Protein AF-A0A4V4HEA8-F1 (afdb_monomer_lite)

Secondary structure (DSSP, 8-state):
--------------SS--------------TT-TT------TT-HHHHHHHHHHHHHHHHHHHHHHHHHHHHHTTS-S-HHHHHHHHHHHTTSSTTTEEEPPPSS--STTSTT----EEET-SHHHHHHHHHHHHHTTTS--GGG-S-HHHHHHHHHHHHHHHHTTTTSS--------HHHHHHHHHHHHHHHHT--HHHHHHHHHHTT-HHHHHHH-----HHHHHHHHHHHHHH---PPP--TT--------PPP------SSS--PPPP-----S-PPP-PPPHHHHHHHHHHHHHHHHHHHHHHHHHHHHHHHHHHHHHHHHHTSSS--PPP-PPPPPPPPPP----------------------

Foldseek 3Di:
DDDDDDDDDDDDDDPDDDDPDPPPFPFPDDPPDPDDGPGDPPPDPVNVVVVVVVQVLLQVLLVLLLVVLVVVLVPDPLDLVVLLLCLVQCQPFRLLFACAGWDSVCSDPPDPPTDGTDQGLQHPSSLVSLLVSCVVCLVPLLQVVPQPLLSSLSNSLSSNLSSVCSNSSDGDPSDGSDCVVRVVSSVVVSVVSVPDDPVSSCVSCVSSVCNVSNVVSNDVPPVVVVVVVVVVVVVVVPPPPDPDPPDDDDDDDDDDDDDDDPDPPDPPDDDDPDDDPDDDDDDDDDPVRVVVVVVVVVSVVVVVVVVVVVSVVVVVVVVVVVVVVVVVPPPDDDDDDDDDDDDDDDDDDDDDDDDDDDDDDDDDDDDDD

pLDDT: mean 70.42, std 25.12, range [26.5, 98.5]

Structure (mmCIF, N/CA/C/O backbone):
data_AF-A0A4V4HEA8-F1
#
_entry.id   AF-A0A4V4HEA8-F1
#
loop_
_atom_site.group_PDB
_atom_site.id
_atom_site.type_symbol
_atom_site.label_atom_id
_atom_site.label_alt_id
_atom_site.label_comp_id
_atom_site.label_asym_id
_atom_site.label_entity_id
_atom_site.label_seq_id
_atom_site.pdbx_PDB_ins_code
_atom_site.Cartn_x
_atom_site.Cartn_y
_atom_site.Cartn_z
_atom_site.occupancy
_atom_site.B_iso_or_equiv
_atom_site.auth_seq_id
_atom_site.auth_comp_id
_atom_site.auth_asym_id
_atom_site.auth_atom_id
_atom_site.pdbx_PDB_model_num
ATOM 1 N N . MET A 1 1 ? -40.926 4.108 -4.357 1.00 34.69 1 MET A N 1
ATOM 2 C CA . MET A 1 1 ? -40.748 4.913 -3.129 1.00 34.69 1 MET A CA 1
ATOM 3 C C . MET A 1 1 ? -39.406 5.618 -3.244 1.00 34.69 1 MET A C 1
ATOM 5 O O . MET A 1 1 ? -38.388 4.943 -3.214 1.00 34.69 1 MET A O 1
ATOM 9 N N . GLY A 1 2 ? -39.416 6.919 -3.542 1.00 27.73 2 GLY A N 1
ATOM 10 C CA . GLY A 1 2 ? -38.209 7.698 -3.841 1.00 27.73 2 GLY A CA 1
ATOM 11 C C . GLY A 1 2 ? -37.637 8.372 -2.595 1.00 27.73 2 GLY A C 1
ATOM 12 O O . GLY A 1 2 ? -38.391 8.874 -1.764 1.00 27.73 2 GLY A O 1
ATOM 13 N N . ILE A 1 3 ? -36.311 8.377 -2.476 1.00 32.03 3 ILE A N 1
ATOM 14 C CA . ILE A 1 3 ? -35.561 9.125 -1.462 1.00 32.03 3 ILE A CA 1
ATOM 15 C C . ILE A 1 3 ? -35.411 10.559 -1.985 1.00 32.03 3 ILE A C 1
ATOM 17 O O . ILE A 1 3 ? -34.766 10.778 -3.006 1.00 32.03 3 ILE A O 1
ATOM 21 N N . GLY A 1 4 ? -36.043 11.529 -1.323 1.00 26.56 4 GLY A N 1
ATOM 22 C CA . GLY A 1 4 ? -35.913 12.951 -1.647 1.00 26.56 4 GLY A CA 1
ATOM 23 C C . GLY A 1 4 ? -34.867 13.624 -0.760 1.00 26.56 4 GLY A C 1
ATOM 24 O O . GLY A 1 4 ? -34.976 13.582 0.463 1.00 26.56 4 GLY A O 1
ATOM 25 N N . CYS A 1 5 ? -33.869 14.268 -1.364 1.00 27.47 5 CYS A N 1
ATOM 26 C CA . CYS A 1 5 ? -32.969 15.183 -0.665 1.00 27.47 5 CYS A CA 1
ATOM 27 C C . CYS A 1 5 ? -33.654 16.558 -0.606 1.00 27.47 5 CYS A C 1
ATOM 29 O O . CYS A 1 5 ? -33.797 17.206 -1.640 1.00 27.47 5 CYS A O 1
ATOM 31 N N . SER A 1 6 ? -34.112 16.997 0.569 1.00 26.86 6 SER A N 1
ATOM 32 C CA . SER A 1 6 ? -34.655 18.353 0.735 1.00 26.86 6 SER A CA 1
ATOM 33 C C . SER A 1 6 ? -33.532 19.312 1.126 1.00 26.86 6 SER A C 1
ATOM 35 O O . SER A 1 6 ? -32.862 19.112 2.140 1.00 26.86 6 SER A O 1
ATOM 37 N N . VAL A 1 7 ? -33.316 20.342 0.309 1.00 28.95 7 VAL A N 1
ATOM 38 C CA . VAL A 1 7 ? -32.441 21.478 0.617 1.00 28.95 7 VAL A CA 1
ATOM 39 C C . VAL A 1 7 ? -33.337 22.583 1.167 1.00 28.95 7 VAL A C 1
ATOM 41 O O . VAL A 1 7 ? -34.122 23.166 0.423 1.00 28.95 7 VAL A O 1
ATOM 44 N N . HIS A 1 8 ? -33.242 22.864 2.466 1.00 26.58 8 HIS A N 1
ATOM 45 C CA . HIS A 1 8 ? -33.915 24.018 3.055 1.00 26.58 8 HIS A CA 1
ATOM 46 C C . HIS A 1 8 ? -33.029 25.256 2.928 1.00 26.58 8 HIS A C 1
ATOM 48 O O . HIS A 1 8 ? -31.938 25.314 3.493 1.00 26.58 8 HIS A O 1
ATOM 54 N N . TRP A 1 9 ? -33.528 26.253 2.204 1.00 27.72 9 TRP A N 1
ATOM 55 C CA . TRP A 1 9 ? -32.986 27.605 2.199 1.00 27.72 9 TRP A CA 1
ATOM 56 C C . TRP A 1 9 ? -33.659 28.387 3.325 1.00 27.72 9 TRP A C 1
ATOM 58 O O . TRP A 1 9 ? -34.883 28.506 3.342 1.00 27.72 9 TRP A O 1
ATOM 68 N N . ILE A 1 10 ? -32.877 28.897 4.275 1.00 33.09 10 ILE A N 1
ATOM 69 C CA . ILE A 1 10 ? -33.370 29.856 5.267 1.00 33.09 10 ILE A CA 1
ATOM 70 C C . ILE A 1 10 ? -33.047 31.248 4.723 1.00 33.09 10 ILE A C 1
ATOM 72 O O . ILE A 1 10 ? -31.880 31.596 4.556 1.00 33.09 10 ILE A O 1
ATOM 76 N N . TYR A 1 11 ? -34.090 32.010 4.400 1.00 29.81 11 TYR A N 1
ATOM 77 C CA . TYR A 1 11 ? -33.989 33.415 4.018 1.00 29.81 11 TYR A CA 1
ATOM 78 C C . TYR A 1 11 ? -34.173 34.279 5.266 1.00 29.81 11 TYR A C 1
ATOM 80 O O . TYR A 1 11 ? -35.281 34.375 5.787 1.00 29.81 11 TYR A O 1
ATOM 88 N N . GLU A 1 12 ? -33.111 34.940 5.717 1.00 34.69 12 GLU A N 1
ATOM 89 C CA . GLU A 1 12 ? -33.230 36.071 6.639 1.00 34.69 12 GLU A CA 1
ATOM 90 C C . GLU A 1 12 ? -33.117 37.367 5.830 1.00 34.69 12 GLU A C 1
ATOM 92 O O . GLU A 1 12 ? -32.067 37.704 5.284 1.00 34.69 12 GLU A O 1
ATOM 97 N N . GLY A 1 13 ? -34.245 38.061 5.675 1.00 31.52 13 GLY A N 1
ATOM 98 C CA . GLY A 1 13 ? -34.326 39.329 4.957 1.00 31.52 13 GLY A CA 1
ATOM 99 C C . GLY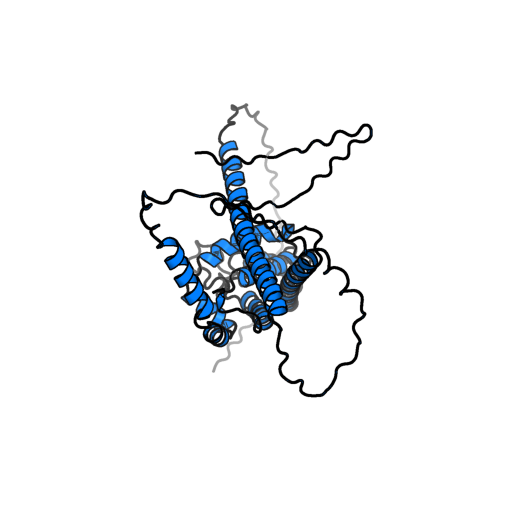 A 1 13 ? -33.897 40.494 5.844 1.00 31.52 13 GLY A C 1
ATOM 100 O O . GLY A 1 13 ? -34.672 40.945 6.682 1.00 31.52 13 GLY A O 1
ATOM 101 N N . GLY A 1 14 ? -32.684 41.003 5.626 1.00 40.44 14 GLY A N 1
ATOM 102 C CA . GLY A 1 14 ? -32.203 42.279 6.159 1.00 40.44 14 GLY A CA 1
ATOM 103 C C . GLY A 1 14 ? -31.917 43.278 5.026 1.00 40.44 14 GLY A C 1
ATOM 104 O O . GLY A 1 14 ? -31.349 42.887 4.002 1.00 40.44 14 GLY A O 1
ATOM 105 N N . PRO A 1 15 ? -32.290 44.565 5.160 1.00 42.09 15 PRO A N 1
ATOM 106 C CA . PRO A 1 15 ? -32.098 45.566 4.121 1.00 42.09 15 PRO A CA 1
ATOM 107 C C . PRO A 1 15 ? -30.673 46.114 4.205 1.00 42.09 15 PRO A C 1
ATOM 109 O O . PRO A 1 15 ? -30.455 47.148 4.822 1.00 42.09 15 PRO A O 1
ATOM 112 N N . THR A 1 16 ? -29.703 45.383 3.652 1.00 43.03 16 THR A N 1
ATOM 113 C CA . THR A 1 16 ? -28.427 45.850 3.056 1.00 43.03 16 THR A CA 1
ATOM 114 C C . THR A 1 16 ? -27.387 44.726 3.124 1.00 43.03 16 THR A C 1
ATOM 116 O O . THR A 1 16 ? -26.854 44.409 4.179 1.00 43.03 16 THR A O 1
ATOM 119 N N . GLY A 1 17 ? -27.070 44.137 1.967 1.00 34.00 17 GLY A N 1
ATOM 120 C CA . GLY A 1 17 ? -25.922 43.241 1.796 1.00 34.00 17 GLY A CA 1
ATOM 121 C C . GLY A 1 17 ? -26.288 41.767 1.635 1.00 34.00 17 GLY A C 1
ATOM 122 O O . GLY A 1 17 ? -26.558 41.059 2.598 1.00 34.00 17 GLY A O 1
ATOM 123 N N . PHE A 1 18 ? -26.223 41.281 0.394 1.00 31.78 18 PHE A N 1
ATOM 124 C CA . PHE A 1 18 ? -26.238 39.852 0.095 1.00 31.78 18 PHE A CA 1
ATOM 125 C C . PHE A 1 18 ? -24.893 39.235 0.499 1.00 31.78 18 PHE A C 1
ATOM 127 O O . PHE A 1 18 ? -23.877 39.479 -0.149 1.00 31.78 18 PHE A O 1
ATOM 134 N N . SER A 1 19 ? -24.891 38.404 1.539 1.00 28.05 19 SER A N 1
ATOM 135 C CA . SER A 1 19 ? -23.805 37.463 1.821 1.00 28.05 19 SER A CA 1
ATOM 136 C C . SER A 1 19 ? -24.381 36.050 1.843 1.00 28.05 19 SER A C 1
ATOM 138 O O . SER A 1 19 ? -25.025 35.637 2.804 1.00 28.05 19 SER A O 1
ATOM 140 N N . CYS A 1 20 ? -24.182 35.300 0.755 1.00 26.50 20 CYS A N 1
ATOM 141 C CA . CYS A 1 20 ? -24.455 33.865 0.729 1.00 26.50 20 CYS A CA 1
ATOM 142 C C . CYS A 1 20 ? -23.338 33.140 1.482 1.00 26.50 20 CYS A C 1
ATOM 144 O O . CYS A 1 20 ? -22.314 32.785 0.899 1.00 26.50 20 CYS A O 1
ATOM 146 N N . THR A 1 21 ? -23.531 32.902 2.777 1.00 30.69 21 THR A N 1
ATOM 147 C CA . THR A 1 21 ? -22.664 31.984 3.520 1.00 30.69 21 THR A CA 1
ATOM 148 C C . THR A 1 21 ? -23.266 30.587 3.429 1.00 30.69 21 THR A C 1
ATOM 150 O O . THR A 1 21 ? -24.262 30.282 4.080 1.00 30.69 21 THR A O 1
ATOM 153 N N . ALA A 1 22 ? -22.679 29.727 2.596 1.00 28.78 22 ALA A N 1
ATOM 154 C CA . ALA A 1 22 ? -23.016 28.311 2.577 1.00 28.78 22 ALA A CA 1
ATOM 155 C C . ALA A 1 22 ? -22.546 27.663 3.892 1.00 28.78 22 ALA A C 1
ATOM 157 O O . ALA A 1 22 ? -21.380 27.295 4.041 1.00 28.78 22 ALA A O 1
ATOM 158 N N . CYS A 1 23 ? -23.449 27.516 4.860 1.00 30.56 23 CYS A N 1
ATOM 159 C CA . CYS A 1 23 ? -23.215 26.667 6.022 1.00 30.56 23 CYS A CA 1
ATOM 160 C C . CYS A 1 23 ? -23.239 25.200 5.572 1.00 30.56 23 CYS A C 1
ATOM 162 O O . CYS A 1 23 ? -24.297 24.583 5.469 1.00 30.56 23 CYS A O 1
ATOM 164 N N . PHE A 1 24 ? -22.064 24.619 5.317 1.00 33.38 24 PHE A N 1
ATOM 165 C CA . PHE A 1 24 ? -21.905 23.170 5.165 1.00 33.38 24 PHE A CA 1
ATOM 166 C C . PHE A 1 24 ? -22.069 22.481 6.531 1.00 33.38 24 PHE A C 1
ATOM 168 O O . PHE A 1 24 ? -21.104 22.051 7.163 1.00 33.38 24 PHE A O 1
ATOM 175 N N . GLY A 1 25 ? -23.310 22.392 7.006 1.00 35.59 25 GLY A N 1
ATOM 176 C CA . GLY A 1 25 ? -23.692 21.490 8.085 1.00 35.59 25 GLY A CA 1
ATOM 177 C C . GLY A 1 25 ? -23.868 20.082 7.524 1.00 35.59 25 GLY A C 1
ATOM 178 O O . GLY A 1 25 ? -24.787 19.830 6.750 1.00 35.59 25 GLY A O 1
ATOM 179 N N . CYS A 1 26 ? -22.993 19.149 7.898 1.00 32.91 26 CYS A N 1
ATOM 180 C CA . CYS A 1 26 ? -23.160 17.735 7.563 1.00 32.91 26 CYS A CA 1
ATOM 181 C C . CYS A 1 26 ? -24.273 17.145 8.451 1.00 32.91 26 CYS A C 1
ATOM 183 O O . CYS A 1 26 ? -24.009 16.643 9.541 1.00 32.91 26 CYS A O 1
ATOM 185 N N . CYS A 1 27 ? -25.532 17.251 8.018 1.00 35.25 27 CYS A N 1
ATOM 186 C CA . CYS A 1 27 ? -26.656 16.588 8.678 1.00 35.25 27 CYS A CA 1
ATOM 187 C C . CYS A 1 27 ? -26.739 15.135 8.199 1.00 35.25 27 CYS A C 1
ATOM 189 O O . CYS A 1 27 ? -27.259 14.855 7.124 1.00 35.25 27 CYS A O 1
ATOM 191 N N . LEU A 1 28 ? -26.226 14.199 8.998 1.00 38.75 28 LEU A N 1
ATOM 192 C CA . LEU A 1 28 ? -26.481 12.771 8.802 1.00 38.75 28 LEU A CA 1
ATOM 193 C C . LEU A 1 28 ? -27.807 12.423 9.488 1.00 38.75 28 LEU A C 1
ATOM 195 O O . LEU A 1 28 ? -27.831 12.119 10.682 1.00 38.75 28 LEU A O 1
ATOM 199 N N . SER A 1 29 ? -28.918 12.497 8.753 1.00 34.66 29 SER A N 1
ATOM 200 C CA . SER A 1 29 ? -30.203 11.977 9.224 1.00 34.66 29 SER A CA 1
ATOM 201 C C . SER A 1 29 ? -30.217 10.450 9.091 1.00 34.66 29 SER A C 1
ATOM 203 O O . SER A 1 29 ? -29.996 9.887 8.022 1.00 34.66 29 SER A O 1
ATOM 205 N N . TRP A 1 30 ? -30.435 9.757 10.207 1.00 35.03 30 TRP A N 1
ATOM 206 C CA . TRP A 1 30 ? -30.604 8.304 10.228 1.00 35.03 30 TRP A CA 1
ATOM 207 C C . TRP A 1 30 ? -32.077 7.954 9.982 1.00 35.03 30 TRP A C 1
ATOM 209 O O . TRP A 1 30 ? -32.931 8.497 10.682 1.00 35.03 30 TRP A O 1
ATOM 219 N N . PRO A 1 31 ? -32.407 7.018 9.074 1.00 41.97 31 PRO A N 1
ATOM 220 C CA . PRO A 1 31 ? -33.799 6.730 8.735 1.00 41.97 31 PRO A CA 1
ATOM 221 C C . PRO A 1 31 ? -34.596 5.927 9.782 1.00 41.97 31 PRO A C 1
ATOM 223 O O . PRO A 1 31 ? -35.701 5.517 9.463 1.00 41.97 31 PRO A O 1
ATOM 226 N N . TYR A 1 32 ? -34.114 5.689 11.014 1.00 44.66 32 TYR A N 1
ATOM 227 C CA . TYR A 1 32 ? -34.888 4.874 11.975 1.00 44.66 32 TYR A CA 1
ATOM 228 C C . TYR A 1 32 ? -34.740 5.199 13.473 1.00 44.66 32 TYR A C 1
ATOM 230 O O . TYR A 1 32 ? -35.149 4.403 14.314 1.00 44.66 32 TYR A O 1
ATOM 238 N N . VAL A 1 33 ? -34.195 6.363 13.844 1.00 43.50 33 VAL A N 1
ATOM 239 C CA . VAL A 1 33 ? -34.233 6.822 15.246 1.00 43.50 33 VAL A CA 1
ATOM 240 C C . VAL A 1 33 ? -34.639 8.289 15.277 1.00 43.50 33 VAL A C 1
ATOM 242 O O . VAL A 1 33 ? -33.812 9.187 15.125 1.00 43.50 33 VAL A O 1
ATOM 245 N N . SER A 1 34 ? -35.934 8.529 15.447 1.00 45.78 34 SER A N 1
ATOM 246 C CA . SER A 1 34 ? -36.496 9.854 15.688 1.00 45.78 34 SER A CA 1
ATOM 247 C C . SER A 1 34 ? -35.893 10.424 16.979 1.00 45.78 34 SER A C 1
ATOM 249 O O . SER A 1 34 ? -36.176 9.908 18.056 1.00 45.78 34 SER A O 1
ATOM 251 N N . GLY A 1 35 ? -35.058 11.469 16.894 1.00 48.53 35 GLY A N 1
ATOM 252 C CA . GLY A 1 35 ? -34.857 12.370 18.040 1.00 48.53 35 GLY A CA 1
ATOM 253 C C . GLY A 1 35 ? -33.459 12.919 18.325 1.00 48.53 35 GLY A C 1
ATOM 254 O O . GLY A 1 35 ? -33.370 13.900 19.057 1.00 48.53 35 GLY A O 1
ATOM 255 N N . HIS A 1 36 ? -32.369 12.381 17.767 1.00 46.34 36 HIS A N 1
ATOM 256 C CA . HIS A 1 36 ? -31.025 12.892 18.089 1.00 46.34 36 HIS A CA 1
ATOM 257 C C . HIS A 1 36 ? -30.153 13.104 16.848 1.00 46.34 36 HIS A C 1
ATOM 259 O O . HIS A 1 36 ? -29.392 12.228 16.438 1.00 46.34 36 HIS A O 1
ATOM 265 N N . THR A 1 37 ? -30.227 14.307 16.277 1.00 56.88 37 THR A N 1
ATOM 266 C CA . THR A 1 37 ? -29.228 14.799 15.322 1.00 56.88 37 THR A CA 1
ATOM 267 C C . THR A 1 37 ? -28.032 15.310 16.113 1.00 56.88 37 THR A C 1
ATOM 269 O O . THR A 1 37 ? -28.116 16.331 16.793 1.00 56.88 37 THR A O 1
ATOM 272 N N . LEU A 1 38 ? -26.909 14.595 16.055 1.00 59.56 38 LEU A N 1
ATOM 273 C CA . LEU A 1 38 ? -25.674 15.052 16.682 1.00 59.56 38 LEU A CA 1
ATOM 274 C C . LEU A 1 38 ? -25.009 16.061 15.738 1.00 59.56 38 LEU A C 1
ATOM 276 O O . LEU A 1 38 ? -24.302 15.686 14.804 1.00 59.56 38 LEU A O 1
ATOM 280 N N . VAL A 1 39 ? -25.291 17.346 15.952 1.00 72.81 39 VAL A N 1
ATOM 281 C CA . VAL A 1 39 ? -24.650 18.441 15.217 1.00 72.81 39 VAL A CA 1
ATOM 282 C C . VAL A 1 39 ? -23.264 18.650 15.820 1.00 72.81 39 VAL A C 1
ATOM 284 O O . VAL A 1 39 ? -23.119 19.222 16.896 1.00 72.81 39 VAL A O 1
ATOM 287 N N . VAL A 1 40 ? -22.231 18.134 15.153 1.00 72.19 40 VAL A N 1
ATOM 288 C CA . VAL A 1 40 ? -20.844 18.462 15.501 1.00 72.19 40 VAL A CA 1
ATOM 289 C C . VAL A 1 40 ? -20.465 19.721 14.740 1.00 72.19 40 VAL A C 1
ATOM 291 O O . VAL A 1 40 ? -20.398 19.707 13.511 1.00 72.19 40 VAL A O 1
ATOM 294 N N . GLU A 1 41 ? -20.189 20.804 15.458 1.00 83.12 41 GLU A N 1
ATOM 295 C CA . GLU A 1 41 ? -19.650 22.012 14.843 1.00 83.12 41 GLU A CA 1
ATOM 296 C C . GLU A 1 41 ? -18.305 21.708 14.172 1.00 83.12 41 GLU A C 1
ATOM 298 O O . GLU A 1 41 ? -17.366 21.211 14.804 1.00 83.12 41 GLU A O 1
ATOM 303 N N . SER A 1 42 ? -18.188 22.053 12.889 1.00 77.88 42 SER A N 1
ATOM 304 C CA . SER A 1 42 ? -16.967 21.870 12.090 1.00 77.88 42 SER A CA 1
ATOM 305 C C . SER A 1 42 ? -15.748 22.585 12.689 1.00 77.88 42 SER A C 1
ATOM 307 O O . SER A 1 42 ? -14.607 22.174 12.478 1.00 77.88 42 SER A O 1
ATOM 309 N N . ASN A 1 43 ? -15.987 23.625 13.493 1.00 87.06 43 ASN A N 1
ATOM 310 C CA . ASN A 1 43 ? -14.959 24.399 14.176 1.00 87.06 43 ASN A CA 1
ATOM 311 C C . ASN A 1 43 ? -14.579 23.892 15.572 1.00 87.06 43 ASN A C 1
ATOM 313 O O . ASN A 1 43 ? -13.661 24.465 16.169 1.00 87.06 43 ASN A O 1
ATOM 317 N N . SER A 1 44 ? -15.203 22.815 16.060 1.00 89.25 44 SER A N 1
ATOM 318 C CA . SER A 1 44 ? -14.909 22.251 17.377 1.00 89.25 44 SER A CA 1
ATOM 319 C C . SER A 1 44 ? -13.416 21.903 17.522 1.00 89.25 44 SER A C 1
ATOM 321 O O . SER A 1 44 ? -12.847 21.225 16.654 1.00 89.25 44 SER A O 1
ATOM 323 N N . PRO A 1 45 ? -12.756 22.297 18.631 1.00 83.75 45 PRO A N 1
ATOM 324 C CA . PRO A 1 45 ? -11.345 21.983 18.867 1.00 83.75 45 PRO A CA 1
ATOM 325 C C . PRO A 1 45 ? -11.089 20.469 18.922 1.00 83.75 45 PRO A C 1
ATOM 327 O O . PRO A 1 45 ? -10.021 20.003 18.522 1.00 83.75 45 PRO A O 1
ATOM 330 N N . ILE A 1 46 ? -12.084 19.685 19.353 1.00 82.88 46 ILE A N 1
ATOM 331 C CA . ILE A 1 46 ? -12.010 18.220 19.396 1.00 82.88 46 ILE A CA 1
ATOM 332 C C . ILE A 1 46 ? -11.937 17.651 17.976 1.00 82.88 46 ILE A C 1
ATOM 334 O O . ILE A 1 46 ? -11.082 16.806 17.699 1.00 82.88 46 ILE A O 1
ATOM 338 N N . LEU A 1 47 ? -12.787 18.139 17.066 1.00 81.56 47 LEU A N 1
ATOM 339 C CA . LEU A 1 47 ? -12.808 17.686 15.676 1.00 81.56 47 LEU A CA 1
ATOM 340 C C . LEU A 1 47 ? -11.514 18.070 14.951 1.00 81.56 47 LEU A C 1
ATOM 342 O O . LEU A 1 47 ? -10.913 17.222 14.294 1.00 81.56 47 LEU A O 1
ATOM 346 N N . LYS A 1 48 ? -11.028 19.304 15.140 1.00 81.81 48 LYS A N 1
ATOM 347 C CA . LYS A 1 48 ? -9.741 19.764 14.585 1.00 81.81 48 LYS A CA 1
ATOM 348 C C . LYS A 1 48 ? -8.573 18.898 15.060 1.00 81.81 48 LYS A C 1
ATOM 350 O O . LYS A 1 48 ? -7.753 18.472 14.247 1.00 81.81 48 LYS A O 1
ATOM 355 N N . LYS A 1 49 ? -8.523 18.568 16.355 1.00 82.56 49 LYS A N 1
ATOM 356 C CA . LYS A 1 49 ? -7.489 17.689 16.928 1.00 82.56 49 LYS A CA 1
ATOM 357 C C . LYS A 1 49 ? -7.583 16.257 16.395 1.00 82.56 49 LYS A C 1
ATOM 359 O O . LYS A 1 49 ? -6.555 15.647 16.105 1.00 82.56 49 LYS A O 1
ATOM 364 N N . ALA A 1 50 ? -8.791 15.714 16.247 1.00 80.25 50 ALA A N 1
ATOM 365 C CA . ALA A 1 50 ? -8.999 14.389 15.664 1.00 80.25 50 ALA A CA 1
ATOM 366 C C . ALA A 1 50 ? -8.589 14.348 14.184 1.00 80.25 50 ALA A C 1
ATOM 368 O O . ALA A 1 50 ? -7.879 13.431 13.771 1.00 80.25 50 ALA A O 1
ATOM 369 N N . TRP A 1 51 ? -8.973 15.364 13.409 1.00 79.50 51 TRP A N 1
ATOM 370 C CA . TRP A 1 51 ? -8.587 15.507 12.007 1.00 79.50 51 TRP A CA 1
ATOM 371 C C . TRP A 1 51 ? -7.071 15.627 11.847 1.00 79.50 51 TRP A C 1
ATOM 373 O O . TRP A 1 51 ? -6.483 14.901 11.053 1.00 79.50 51 TRP A O 1
ATOM 383 N N . SER A 1 52 ? -6.424 16.465 12.661 1.00 81.25 52 SER A N 1
ATOM 384 C CA . SER A 1 52 ? -4.965 16.608 12.682 1.00 81.25 52 SER A CA 1
ATOM 385 C C . SER A 1 52 ? -4.263 15.270 12.934 1.00 81.25 52 SER A C 1
ATOM 387 O O . SER A 1 52 ? -3.374 14.912 12.168 1.00 81.25 52 SER A O 1
ATOM 389 N N . ARG A 1 53 ? -4.723 14.474 13.910 1.00 82.75 53 ARG A N 1
ATOM 390 C CA . ARG A 1 53 ? -4.172 13.131 14.179 1.00 82.75 53 ARG A CA 1
ATOM 391 C C . ARG A 1 53 ? -4.375 12.152 13.021 1.00 82.75 53 ARG A C 1
ATOM 393 O O . ARG A 1 53 ? -3.500 11.336 12.745 1.00 82.75 53 ARG A O 1
ATOM 400 N N . LEU A 1 54 ? -5.530 12.198 12.354 1.00 79.94 54 LEU A N 1
ATOM 401 C CA . LEU A 1 54 ? -5.791 11.358 11.180 1.00 79.94 54 LEU A CA 1
ATOM 402 C C . LEU A 1 54 ? -4.865 11.729 10.019 1.00 79.94 54 LEU A C 1
ATOM 404 O O . LEU A 1 54 ? -4.300 10.841 9.377 1.00 79.94 54 LEU A O 1
ATOM 408 N N . THR A 1 55 ? -4.687 13.025 9.772 1.00 83.69 55 THR A N 1
ATOM 409 C CA . THR A 1 55 ? -3.774 13.533 8.745 1.00 83.69 55 THR A CA 1
ATOM 410 C C . THR A 1 55 ? -2.326 13.188 9.077 1.00 83.69 55 THR A C 1
ATOM 412 O O . THR A 1 55 ? -1.629 12.681 8.210 1.00 83.69 55 THR A O 1
ATOM 415 N N . GLU A 1 56 ? -1.900 13.336 10.333 1.00 86.94 56 GLU A N 1
ATOM 416 C CA . GLU A 1 56 ? -0.560 12.956 10.803 1.00 86.94 56 GLU A CA 1
ATOM 417 C C . GLU A 1 56 ? -0.241 11.490 10.476 1.00 86.94 56 GLU A C 1
ATOM 419 O O . GLU A 1 56 ? 0.814 11.185 9.923 1.00 86.94 56 GLU A O 1
ATOM 424 N N . LYS A 1 57 ? -1.179 10.571 10.740 1.00 87.94 57 LYS A N 1
ATOM 425 C CA . LYS A 1 57 ? -0.987 9.148 10.425 1.00 87.94 57 LYS A CA 1
ATOM 426 C C . LYS A 1 57 ? -0.938 8.871 8.927 1.00 87.94 57 LYS A C 1
ATOM 428 O O . LYS A 1 57 ? -0.146 8.035 8.505 1.00 87.94 57 LYS A O 1
ATOM 433 N N . ARG A 1 58 ? -1.744 9.564 8.119 1.00 88.50 58 ARG A N 1
ATOM 434 C CA . ARG A 1 58 ? -1.676 9.451 6.652 1.00 88.50 58 ARG A CA 1
ATOM 435 C C . ARG A 1 58 ? -0.337 9.954 6.119 1.00 88.50 58 ARG A C 1
ATOM 437 O O . ARG A 1 58 ? 0.285 9.256 5.323 1.00 88.50 58 ARG A O 1
ATOM 444 N N . SER A 1 59 ? 0.124 11.107 6.600 1.00 91.75 59 SER A N 1
ATOM 445 C CA . SER A 1 59 ? 1.428 11.668 6.241 1.00 91.75 59 SER A CA 1
ATOM 446 C C . SER A 1 59 ? 2.566 10.728 6.627 1.00 91.75 59 SER A C 1
ATOM 448 O O . SER A 1 59 ? 3.433 10.475 5.800 1.00 91.75 59 SER A O 1
ATOM 450 N N . TYR A 1 60 ? 2.508 10.125 7.818 1.00 94.69 60 TYR A N 1
ATOM 451 C CA . TYR A 1 60 ? 3.482 9.123 8.254 1.00 94.69 60 TYR A CA 1
ATOM 452 C C . TYR A 1 60 ? 3.558 7.916 7.304 1.00 94.69 60 TYR A C 1
ATOM 454 O O . TYR A 1 60 ? 4.651 7.493 6.937 1.00 94.69 60 TYR A O 1
ATOM 462 N N . VAL A 1 61 ? 2.415 7.373 6.864 1.00 95.75 61 VAL A N 1
ATOM 463 C CA . VAL A 1 61 ? 2.389 6.259 5.894 1.00 95.75 61 VAL A CA 1
ATOM 464 C C . VAL A 1 61 ? 2.982 6.684 4.548 1.00 95.75 61 VAL A C 1
ATOM 466 O O . VAL A 1 61 ? 3.776 5.942 3.964 1.00 95.75 61 VAL A O 1
ATOM 469 N N . GLY A 1 62 ? 2.622 7.876 4.064 1.00 95.12 62 GLY A N 1
ATOM 470 C CA . GLY A 1 62 ? 3.156 8.425 2.818 1.00 95.12 62 GLY A CA 1
ATOM 471 C C . GLY A 1 62 ? 4.674 8.611 2.867 1.00 95.12 62 GLY A C 1
ATOM 472 O O . GLY A 1 62 ? 5.376 8.164 1.967 1.00 95.12 62 GLY A O 1
ATOM 473 N N . GLU A 1 63 ? 5.196 9.199 3.943 1.00 96.75 63 GLU A N 1
ATOM 474 C CA . GLU A 1 63 ? 6.636 9.389 4.144 1.00 96.75 63 GLU A CA 1
ATOM 475 C C . GLU A 1 63 ? 7.380 8.051 4.230 1.00 96.75 63 GLU A C 1
ATOM 477 O O . GLU A 1 63 ? 8.405 7.861 3.571 1.00 96.75 63 GLU A O 1
ATOM 482 N N . LEU A 1 64 ? 6.846 7.100 5.002 1.00 97.88 64 LEU A N 1
ATOM 483 C CA . LEU A 1 64 ? 7.436 5.777 5.177 1.00 97.88 64 LEU A CA 1
ATOM 484 C C . LEU A 1 64 ? 7.558 5.029 3.844 1.00 97.88 64 LEU A C 1
ATOM 486 O O . LEU A 1 64 ? 8.632 4.534 3.509 1.00 97.88 64 LEU A O 1
ATOM 490 N N . THR A 1 65 ? 6.473 4.961 3.074 1.00 98.00 65 THR A N 1
ATOM 491 C CA . THR A 1 65 ? 6.451 4.259 1.780 1.00 98.00 65 THR A CA 1
ATOM 492 C C . THR A 1 65 ? 7.340 4.940 0.740 1.00 98.00 65 THR A C 1
ATOM 494 O O . THR A 1 65 ? 8.083 4.261 0.031 1.00 98.00 65 THR A O 1
ATOM 497 N N . LEU A 1 66 ? 7.366 6.276 0.713 1.00 97.62 66 LEU A N 1
ATOM 498 C CA . LEU A 1 66 ? 8.273 7.043 -0.142 1.00 97.62 66 LEU A CA 1
ATOM 499 C C . LEU A 1 66 ? 9.745 6.787 0.210 1.00 97.62 66 LEU A C 1
ATOM 501 O O . LEU A 1 66 ? 10.580 6.642 -0.682 1.00 97.62 66 LEU A O 1
ATOM 505 N N . LYS A 1 67 ? 10.071 6.701 1.506 1.00 98.19 67 LYS A N 1
ATOM 506 C CA . LYS A 1 67 ? 11.420 6.374 1.982 1.00 98.19 67 LYS A CA 1
ATOM 507 C C . LYS A 1 67 ? 11.855 4.977 1.536 1.00 98.19 67 LYS A C 1
ATOM 509 O O . LYS A 1 67 ? 12.993 4.827 1.094 1.00 98.19 67 LYS A O 1
ATOM 514 N N . LEU A 1 68 ? 10.967 3.983 1.616 1.00 98.38 68 LEU A N 1
ATOM 515 C CA . LEU A 1 68 ? 11.245 2.623 1.139 1.00 98.38 68 LEU A CA 1
ATOM 516 C C . LEU A 1 68 ? 11.491 2.591 -0.372 1.00 98.38 68 LEU A C 1
ATOM 518 O O . LEU A 1 68 ? 12.482 2.012 -0.813 1.00 98.38 68 LEU A O 1
ATOM 522 N N . ALA A 1 69 ? 10.645 3.267 -1.156 1.00 98.25 69 ALA A N 1
ATOM 523 C CA . ALA A 1 69 ? 10.828 3.366 -2.602 1.00 98.25 69 ALA A CA 1
ATOM 524 C C . ALA A 1 69 ? 12.177 4.020 -2.950 1.00 98.25 69 ALA A C 1
ATOM 526 O O . ALA A 1 69 ? 12.973 3.430 -3.677 1.00 98.25 69 ALA A O 1
ATOM 527 N N . LYS A 1 70 ? 12.498 5.179 -2.356 1.00 98.19 70 LYS A N 1
ATOM 528 C CA . LYS A 1 70 ? 13.793 5.858 -2.558 1.00 98.19 70 LYS A CA 1
ATOM 529 C C . LYS A 1 70 ? 14.984 4.961 -2.221 1.00 98.19 70 LYS A C 1
ATOM 531 O O . LYS A 1 70 ? 15.948 4.913 -2.977 1.00 98.19 70 LYS A O 1
ATOM 536 N N . ALA A 1 71 ? 14.919 4.241 -1.101 1.00 98.38 71 ALA A N 1
ATOM 537 C CA . ALA A 1 71 ? 15.986 3.334 -0.685 1.00 98.38 71 ALA A CA 1
ATOM 538 C C . ALA A 1 71 ? 16.169 2.148 -1.646 1.00 98.38 71 ALA A C 1
ATOM 540 O O . ALA A 1 71 ? 17.282 1.641 -1.780 1.00 98.38 71 ALA A O 1
ATOM 541 N N . HIS A 1 72 ? 15.098 1.702 -2.307 1.00 98.12 72 HIS A N 1
ATOM 542 C CA . HIS A 1 72 ? 15.163 0.679 -3.348 1.00 98.12 72 HIS A CA 1
ATOM 543 C C . HIS A 1 72 ? 15.778 1.216 -4.639 1.00 98.12 72 HIS A C 1
ATOM 545 O O . HIS A 1 72 ? 16.758 0.651 -5.119 1.00 98.12 72 HIS A O 1
ATOM 551 N N . PHE A 1 73 ? 15.272 2.336 -5.160 1.00 98.00 73 PHE A N 1
ATOM 552 C CA . PHE A 1 73 ? 15.788 2.927 -6.399 1.00 98.00 73 PHE A CA 1
ATOM 553 C C . PHE A 1 73 ? 17.240 3.402 -6.273 1.00 98.00 73 PHE A C 1
ATOM 555 O O . PHE A 1 73 ? 17.987 3.296 -7.237 1.00 98.00 73 PHE A O 1
ATOM 562 N N . ALA A 1 74 ? 17.688 3.803 -5.079 1.00 98.06 74 ALA A N 1
ATOM 563 C CA . ALA A 1 74 ? 19.092 4.132 -4.820 1.00 98.06 74 ALA A CA 1
ATOM 564 C C . ALA A 1 74 ? 20.065 2.943 -4.982 1.00 98.06 74 ALA A C 1
ATOM 566 O O . ALA A 1 74 ? 21.271 3.158 -5.073 1.00 98.06 74 ALA A O 1
ATOM 567 N N . LYS A 1 75 ? 19.569 1.697 -4.979 1.00 98.12 75 LYS A N 1
ATOM 568 C CA . LYS A 1 75 ? 20.378 0.482 -5.194 1.00 98.12 75 LYS A CA 1
ATOM 569 C C . LYS A 1 75 ? 20.393 0.026 -6.653 1.00 98.12 75 LYS A C 1
ATOM 571 O O . LYS A 1 75 ? 21.184 -0.847 -6.999 1.00 98.12 75 LYS A O 1
ATOM 576 N N . LEU A 1 76 ? 19.488 0.549 -7.477 1.00 97.12 76 LEU A N 1
ATOM 577 C CA . LEU A 1 76 ? 19.414 0.227 -8.897 1.00 97.12 76 LEU A CA 1
ATOM 578 C C . LEU A 1 76 ? 20.433 1.066 -9.684 1.00 97.12 76 LEU A C 1
ATOM 580 O O . LEU A 1 76 ? 20.910 2.084 -9.180 1.00 97.12 76 LEU A O 1
ATOM 584 N N . PRO A 1 77 ? 20.781 0.663 -10.919 1.00 97.44 77 PRO A N 1
ATOM 585 C CA . PRO A 1 77 ? 21.563 1.509 -11.811 1.00 97.44 77 PRO A CA 1
ATOM 586 C C . PRO A 1 77 ? 20.900 2.882 -11.982 1.00 97.44 77 PRO A C 1
ATOM 588 O O . PRO A 1 77 ? 19.695 2.955 -12.215 1.00 97.44 77 PRO A O 1
ATOM 591 N N . SER A 1 78 ? 21.687 3.959 -11.919 1.00 97.00 78 SER A N 1
ATOM 592 C CA . SER A 1 78 ? 21.211 5.349 -12.052 1.00 97.00 78 SER A CA 1
ATOM 593 C C . SER A 1 78 ? 20.767 5.739 -13.471 1.00 97.00 78 SER A C 1
ATOM 595 O O . SER A 1 78 ? 20.692 6.926 -13.776 1.00 97.00 78 SER A O 1
ATOM 597 N N . ASP A 1 79 ? 20.523 4.766 -14.349 1.00 98.25 79 ASP A N 1
ATOM 598 C CA . ASP A 1 79 ? 20.038 4.992 -15.707 1.00 98.25 79 ASP A CA 1
ATOM 599 C C . ASP A 1 79 ? 18.525 5.299 -15.679 1.00 98.25 79 ASP A C 1
ATOM 601 O O . ASP A 1 79 ? 17.737 4.422 -15.295 1.00 98.25 79 ASP A O 1
ATOM 605 N N . PRO A 1 80 ? 18.090 6.511 -16.083 1.00 98.12 80 PRO A N 1
ATOM 606 C CA . PRO A 1 80 ? 16.677 6.881 -16.075 1.00 98.12 80 PRO A CA 1
ATOM 607 C C . PRO A 1 80 ? 15.809 5.946 -16.922 1.00 98.12 80 PRO A C 1
ATOM 609 O O . PRO A 1 80 ? 14.694 5.612 -16.519 1.00 98.12 80 PRO A O 1
ATOM 612 N N . GLU A 1 81 ? 16.317 5.467 -18.061 1.00 98.19 81 GLU A N 1
ATOM 613 C CA . GLU A 1 81 ? 15.553 4.592 -18.956 1.00 98.19 81 GLU A CA 1
ATOM 614 C C . GLU A 1 81 ? 15.329 3.210 -18.324 1.00 98.19 81 GLU A C 1
ATOM 616 O O . GLU A 1 81 ? 14.255 2.608 -18.442 1.00 98.19 81 GLU A O 1
ATOM 621 N N . TYR A 1 82 ? 16.335 2.690 -17.616 1.00 97.69 82 TYR A N 1
ATOM 622 C CA . TYR A 1 82 ? 16.198 1.467 -16.833 1.00 97.69 82 TYR A CA 1
ATOM 623 C C . TYR A 1 82 ? 15.157 1.618 -15.717 1.00 97.69 82 TYR A C 1
ATOM 625 O O . TYR A 1 82 ? 14.309 0.734 -15.557 1.00 97.69 82 TYR A O 1
ATOM 633 N N . ILE A 1 83 ? 15.206 2.723 -14.964 1.00 98.12 83 ILE A N 1
ATOM 634 C CA . ILE A 1 83 ? 14.282 2.999 -13.854 1.00 98.12 83 ILE A CA 1
ATOM 635 C C . ILE A 1 83 ? 12.845 3.120 -14.367 1.00 98.12 83 ILE A C 1
ATOM 637 O O . ILE A 1 83 ? 11.955 2.468 -13.823 1.00 98.12 83 ILE A O 1
ATOM 641 N N . GLN A 1 84 ? 12.619 3.874 -15.444 1.00 97.94 84 GLN A N 1
ATOM 642 C CA . GLN A 1 84 ? 11.300 4.018 -16.060 1.00 97.94 84 GLN A CA 1
ATOM 643 C C . GLN A 1 84 ? 10.723 2.661 -16.490 1.00 97.94 84 GLN A C 1
ATOM 645 O O . GLN A 1 84 ? 9.598 2.315 -16.117 1.00 97.94 84 GLN A O 1
ATOM 650 N N . ARG A 1 85 ? 11.506 1.848 -17.216 1.00 97.44 85 ARG A N 1
ATOM 651 C CA . ARG A 1 85 ? 11.087 0.494 -17.626 1.00 97.44 85 ARG A CA 1
ATOM 652 C C . ARG A 1 85 ? 10.813 -0.408 -16.426 1.00 97.44 85 ARG A C 1
ATOM 654 O O . ARG A 1 85 ? 9.874 -1.200 -16.452 1.00 97.44 85 ARG A O 1
ATOM 661 N N . TYR A 1 86 ? 11.617 -0.290 -15.371 1.00 97.69 86 TYR A N 1
ATOM 662 C CA . TYR A 1 86 ? 11.396 -1.028 -14.134 1.00 97.69 86 TYR A CA 1
ATOM 663 C C . TYR A 1 86 ? 10.078 -0.618 -13.469 1.00 97.69 86 TYR A C 1
ATOM 665 O O . TYR A 1 86 ? 9.314 -1.497 -13.090 1.00 97.69 86 TYR A O 1
ATOM 673 N N . CYS A 1 87 ? 9.771 0.678 -13.365 1.00 97.75 87 CYS A N 1
ATOM 674 C CA . CYS A 1 87 ? 8.512 1.176 -12.800 1.00 97.75 87 CYS A CA 1
ATOM 675 C C . CYS A 1 87 ? 7.284 0.691 -13.582 1.00 97.75 87 CYS A C 1
ATOM 677 O O . CYS A 1 87 ? 6.319 0.232 -12.966 1.00 97.75 87 CYS A O 1
ATOM 679 N N . ALA A 1 88 ? 7.340 0.742 -14.918 1.00 96.94 88 ALA A N 1
ATOM 680 C CA . ALA A 1 88 ? 6.253 0.302 -15.794 1.00 96.94 88 ALA A CA 1
ATOM 681 C C . ALA A 1 88 ? 5.894 -1.181 -15.585 1.00 96.94 88 ALA A C 1
ATOM 683 O O . ALA A 1 88 ? 4.718 -1.531 -15.531 1.00 96.94 88 ALA A O 1
ATOM 684 N N . TRP A 1 89 ? 6.900 -2.038 -15.393 1.00 96.69 89 TRP A N 1
ATOM 685 C CA . TRP A 1 89 ? 6.704 -3.449 -15.046 1.00 96.69 89 TRP A CA 1
ATOM 686 C C . TRP A 1 89 ? 6.328 -3.649 -13.567 1.00 96.69 89 TRP A C 1
ATOM 688 O O . TRP A 1 89 ? 5.477 -4.475 -13.234 1.00 96.69 89 TRP A O 1
ATOM 698 N N . ALA A 1 90 ? 6.938 -2.882 -12.657 1.00 97.56 90 ALA A N 1
ATOM 699 C CA . ALA A 1 90 ? 6.860 -3.142 -11.226 1.00 97.56 90 ALA A CA 1
ATOM 700 C C . ALA A 1 90 ? 5.475 -2.905 -10.606 1.00 97.56 90 ALA A C 1
ATOM 702 O O . ALA A 1 90 ? 5.153 -3.535 -9.596 1.00 97.56 90 ALA A O 1
ATOM 703 N N . LEU A 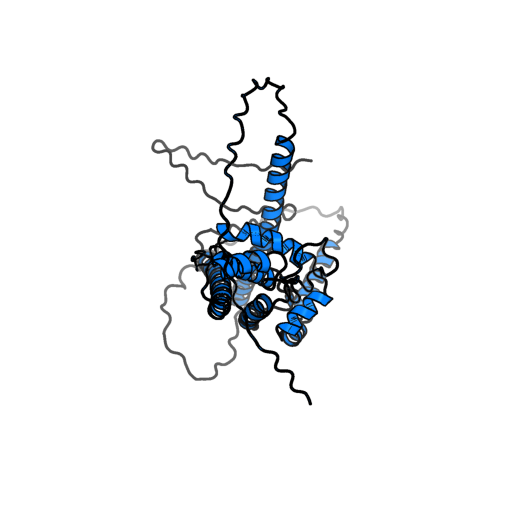1 91 ? 4.689 -1.993 -11.182 1.00 96.00 91 LEU A N 1
ATOM 704 C CA . LEU A 1 91 ? 3.402 -1.543 -10.647 1.00 96.00 91 LEU A CA 1
ATOM 705 C C . LEU A 1 91 ? 2.228 -2.513 -10.888 1.00 96.00 91 LEU A C 1
ATOM 707 O O . LEU A 1 91 ? 1.621 -2.921 -9.896 1.00 96.00 91 LEU A O 1
ATOM 711 N N . PRO A 1 92 ? 1.882 -2.904 -12.133 1.00 94.31 92 PRO A N 1
ATOM 712 C CA . PRO A 1 92 ? 0.677 -3.703 -12.376 1.00 94.31 92 PRO A CA 1
ATOM 713 C C . PRO A 1 92 ? 0.806 -5.136 -11.837 1.00 94.31 92 PRO A C 1
ATOM 715 O O . PRO A 1 92 ? -0.057 -5.615 -11.097 1.00 94.31 92 PRO A O 1
ATOM 718 N N . TYR A 1 93 ? 1.920 -5.803 -12.148 1.00 94.31 93 TYR A N 1
ATOM 719 C CA . TYR A 1 93 ? 2.127 -7.228 -11.854 1.00 94.31 93 TYR A CA 1
ATOM 720 C C . TYR A 1 93 ? 3.484 -7.530 -11.217 1.00 94.31 93 TYR A C 1
ATOM 722 O O . TYR A 1 93 ? 3.883 -8.687 -11.076 1.00 94.31 93 TYR A O 1
ATOM 730 N N . GLY A 1 94 ? 4.209 -6.481 -10.845 1.00 96.06 94 GLY A N 1
ATOM 731 C CA . GLY A 1 94 ? 5.575 -6.592 -10.387 1.00 96.06 94 GLY A CA 1
ATOM 732 C C . GLY A 1 94 ? 5.748 -6.526 -8.866 1.00 96.06 94 GLY A C 1
ATOM 733 O O . GLY A 1 94 ? 4.789 -6.630 -8.090 1.00 96.06 94 GLY A O 1
ATOM 734 N N . PRO A 1 95 ? 7.000 -6.362 -8.406 1.00 98.12 95 PRO A N 1
ATOM 735 C CA . PRO A 1 95 ? 7.363 -6.505 -7.001 1.00 98.12 95 PRO A CA 1
ATOM 736 C C . PRO A 1 95 ? 6.858 -5.366 -6.115 1.00 98.12 95 PRO A C 1
ATOM 738 O O . PRO A 1 95 ? 7.051 -5.431 -4.904 1.00 98.12 95 PRO A O 1
ATOM 741 N N . ALA A 1 96 ? 6.230 -4.318 -6.664 1.00 98.00 96 ALA A N 1
ATOM 742 C CA . ALA A 1 96 ? 5.657 -3.259 -5.839 1.00 98.00 96 ALA A CA 1
ATOM 743 C C . ALA A 1 96 ? 4.546 -3.818 -4.938 1.00 98.00 96 ALA A C 1
ATOM 745 O O . ALA A 1 96 ? 4.507 -3.519 -3.743 1.00 98.00 96 ALA A O 1
ATOM 746 N N . LEU A 1 97 ? 3.680 -4.678 -5.485 1.00 98.12 97 LEU A N 1
ATOM 747 C CA . LEU A 1 97 ? 2.487 -5.179 -4.794 1.00 98.12 97 LEU A CA 1
ATOM 748 C C . LEU A 1 97 ? 2.456 -6.697 -4.618 1.00 98.12 97 LEU A C 1
ATOM 750 O O . LEU A 1 97 ? 1.773 -7.175 -3.713 1.00 98.12 97 LEU A O 1
ATOM 754 N N . TRP A 1 98 ? 3.185 -7.451 -5.436 1.00 98.38 98 TRP A N 1
ATOM 755 C CA . TRP A 1 98 ? 3.136 -8.912 -5.449 1.00 98.38 98 TRP A CA 1
ATOM 756 C C . TRP A 1 98 ? 4.375 -9.520 -4.794 1.00 98.38 98 TRP A C 1
ATOM 758 O O . TRP A 1 98 ? 5.484 -9.005 -4.948 1.00 98.38 98 TRP A O 1
ATOM 768 N N . ARG A 1 99 ? 4.195 -10.619 -4.051 1.00 98.19 99 ARG A N 1
ATOM 769 C CA . ARG A 1 99 ? 5.321 -11.376 -3.474 1.00 98.19 99 ARG A CA 1
ATOM 770 C C . ARG A 1 99 ? 6.107 -12.09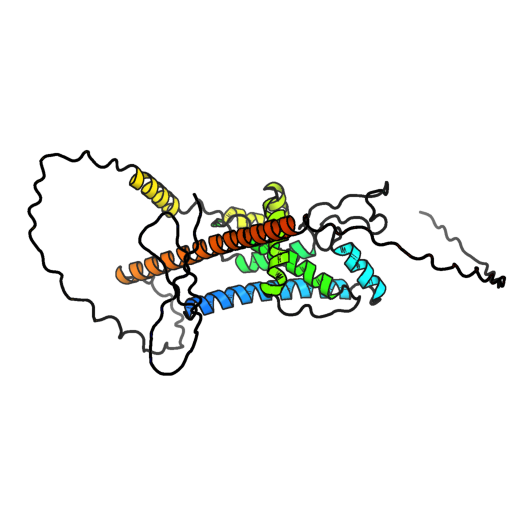9 -4.554 1.00 98.19 99 ARG A C 1
ATOM 772 O O . ARG A 1 99 ? 7.333 -12.082 -4.540 1.00 98.19 99 ARG A O 1
ATOM 779 N N . VAL A 1 100 ? 5.376 -12.741 -5.463 1.00 98.06 100 VAL A N 1
ATOM 780 C CA . VAL A 1 100 ? 5.923 -13.410 -6.640 1.00 98.06 100 VAL A CA 1
ATOM 781 C C . VAL A 1 100 ? 5.431 -12.617 -7.849 1.00 98.06 100 VAL A C 1
ATOM 783 O O . VAL A 1 100 ? 4.274 -12.782 -8.240 1.00 98.06 100 VAL A O 1
ATOM 786 N N . PRO A 1 101 ? 6.239 -11.682 -8.369 1.00 97.94 101 PRO A N 1
ATOM 787 C CA . PRO A 1 101 ? 5.863 -10.893 -9.533 1.00 97.94 101 PRO A CA 1
ATOM 788 C C . PRO A 1 101 ? 5.911 -11.724 -10.818 1.00 97.94 101 PRO A C 1
ATOM 790 O O . PRO A 1 101 ? 6.581 -12.756 -10.864 1.00 97.94 101 PRO A O 1
ATOM 793 N N . VAL A 1 102 ? 5.264 -11.226 -11.873 1.00 97.75 102 VAL A N 1
ATOM 794 C CA . VAL A 1 102 ? 5.475 -11.731 -13.242 1.00 97.75 102 VAL A CA 1
ATOM 795 C C . VAL A 1 102 ? 6.943 -11.530 -13.621 1.00 97.75 102 VAL A C 1
ATOM 797 O O . VAL A 1 102 ? 7.513 -10.479 -13.323 1.00 97.75 102 VAL A O 1
ATOM 800 N N . SER A 1 103 ? 7.561 -12.517 -14.274 1.00 97.19 103 SER A N 1
ATOM 801 C CA . SER A 1 103 ? 8.929 -12.400 -14.801 1.00 97.19 103 SER A CA 1
ATOM 802 C C . SER A 1 103 ? 9.063 -11.172 -15.708 1.00 97.19 103 SER A C 1
ATOM 804 O O . SER A 1 103 ? 8.145 -10.807 -16.440 1.00 97.19 103 SER A O 1
ATOM 806 N N . ARG A 1 104 ? 10.213 -10.495 -15.650 1.00 95.88 104 ARG A N 1
ATOM 807 C CA . ARG A 1 104 ? 10.457 -9.315 -16.493 1.00 95.88 104 ARG A CA 1
ATOM 808 C C . ARG A 1 104 ? 10.730 -9.705 -17.947 1.00 95.88 104 ARG A C 1
ATOM 810 O O . ARG A 1 104 ? 10.532 -8.894 -18.844 1.00 95.88 104 ARG A O 1
ATOM 817 N N . GLU A 1 105 ? 11.207 -10.925 -18.149 1.00 96.75 105 GLU A N 1
ATOM 818 C CA . GLU A 1 105 ? 11.566 -11.520 -19.431 1.00 96.75 105 GLU A CA 1
ATOM 819 C C . GLU A 1 105 ? 10.334 -12.022 -20.193 1.00 96.75 105 GLU A C 1
ATOM 821 O O . GLU A 1 105 ? 10.333 -11.990 -21.419 1.00 96.75 105 GLU A O 1
ATOM 826 N N . HIS A 1 106 ? 9.286 -12.418 -19.463 1.00 95.50 106 HIS A N 1
ATOM 827 C CA . HIS A 1 106 ? 8.041 -12.969 -20.006 1.00 95.50 106 HIS A CA 1
ATOM 828 C C . HIS A 1 106 ? 6.816 -12.235 -19.423 1.00 95.50 106 HIS A C 1
ATOM 830 O O . HIS A 1 106 ? 6.063 -12.821 -18.639 1.00 95.50 106 HIS A O 1
ATOM 836 N N . PRO A 1 107 ? 6.637 -10.931 -19.724 1.00 93.44 107 PRO A N 1
ATOM 837 C CA . PRO A 1 107 ? 5.537 -10.135 -19.177 1.00 93.44 107 PRO A CA 1
ATOM 838 C C . PRO A 1 107 ? 4.177 -10.449 -19.819 1.00 93.44 107 PRO A C 1
ATOM 840 O O . PRO A 1 107 ? 3.148 -10.138 -19.218 1.00 93.44 107 PRO A O 1
ATOM 843 N N . ASP A 1 108 ? 4.180 -11.034 -21.018 1.00 94.69 108 ASP A N 1
ATOM 844 C CA . ASP A 1 108 ? 2.992 -11.256 -21.842 1.00 94.69 108 ASP A CA 1
ATOM 845 C C . ASP A 1 108 ? 2.285 -12.562 -21.466 1.00 94.69 108 ASP A C 1
ATOM 847 O O . ASP A 1 108 ? 2.922 -13.606 -21.373 1.00 94.69 108 ASP A O 1
ATOM 851 N N . GLU A 1 109 ? 0.961 -12.519 -21.293 1.00 94.94 109 GLU A N 1
ATOM 852 C CA . GLU A 1 109 ? 0.152 -13.685 -20.887 1.00 94.94 109 GLU A CA 1
ATOM 853 C C . GLU A 1 109 ? 0.149 -14.824 -21.923 1.00 94.94 109 GLU A C 1
ATOM 855 O O . GLU A 1 109 ? -0.095 -15.977 -21.567 1.00 94.94 109 GLU A O 1
ATOM 860 N N . ASP A 1 110 ? 0.441 -14.508 -23.189 1.00 97.19 110 ASP A N 1
ATOM 861 C CA . ASP A 1 110 ? 0.519 -15.472 -24.293 1.00 97.19 110 ASP A CA 1
ATOM 862 C C . ASP A 1 110 ? 1.862 -16.227 -24.343 1.00 97.19 110 ASP A C 1
ATOM 864 O O . ASP A 1 110 ? 1.996 -17.210 -25.080 1.00 97.19 110 ASP A O 1
ATOM 868 N N . ASP A 1 111 ? 2.872 -15.787 -23.584 1.00 96.75 111 ASP A N 1
ATOM 869 C CA . ASP A 1 111 ? 4.168 -16.459 -23.534 1.00 96.75 111 ASP A CA 1
ATOM 870 C C . ASP A 1 111 ? 4.036 -17.810 -22.797 1.00 96.75 111 ASP A C 1
ATOM 872 O O . ASP A 1 111 ? 3.521 -17.855 -21.677 1.00 96.75 111 ASP A O 1
ATOM 876 N N . PRO A 1 112 ? 4.518 -18.940 -23.353 1.00 97.44 112 PRO A N 1
ATOM 877 C CA . PRO A 1 112 ? 4.465 -20.239 -22.673 1.00 97.44 112 PRO A CA 1
ATOM 878 C C . PRO A 1 112 ? 5.236 -20.284 -21.341 1.00 97.44 112 PRO A C 1
ATOM 880 O O . PRO A 1 112 ? 5.023 -21.203 -20.547 1.00 97.44 112 PRO A O 1
ATOM 883 N N . LEU A 1 113 ? 6.141 -19.332 -21.099 1.00 97.56 113 LEU A N 1
ATOM 884 C CA . LEU A 1 113 ? 6.884 -19.167 -19.849 1.00 97.56 113 LEU A CA 1
ATOM 885 C C . LEU A 1 113 ? 6.246 -18.132 -18.908 1.00 97.56 113 LEU A C 1
ATOM 887 O O . LEU A 1 113 ? 6.775 -17.891 -17.817 1.00 97.56 113 LEU A O 1
ATOM 891 N N . TYR A 1 114 ? 5.105 -17.547 -19.287 1.00 97.19 114 TYR A N 1
ATOM 892 C CA . TYR A 1 114 ? 4.353 -16.646 -18.430 1.00 97.19 114 TYR A CA 1
ATOM 893 C C . TYR A 1 114 ? 3.935 -17.348 -17.140 1.00 97.19 114 TYR A C 1
ATOM 895 O O . TYR A 1 114 ? 3.359 -18.439 -17.123 1.00 97.19 114 TYR A O 1
ATOM 903 N N . THR A 1 115 ? 4.198 -16.675 -16.026 1.00 97.56 115 THR A N 1
ATOM 904 C CA . THR A 1 115 ? 3.730 -17.099 -14.711 1.00 97.56 115 THR A CA 1
ATOM 905 C C . THR A 1 115 ? 2.897 -15.974 -14.112 1.00 97.56 115 THR A C 1
ATOM 907 O O . THR A 1 115 ? 3.418 -14.872 -13.926 1.00 97.56 115 THR A O 1
ATOM 910 N N . PRO A 1 116 ? 1.607 -16.215 -13.804 1.00 97.19 116 PRO A N 1
ATOM 911 C CA . PRO A 1 116 ? 0.758 -15.179 -13.242 1.00 97.19 116 PRO A CA 1
ATOM 912 C C . PRO A 1 116 ? 1.284 -14.759 -11.867 1.00 97.19 116 PRO A C 1
ATOM 914 O O . PRO A 1 116 ? 1.799 -15.601 -11.115 1.00 97.19 116 PRO A O 1
ATOM 917 N N . PRO A 1 117 ? 1.127 -13.478 -11.501 1.00 97.81 117 PRO A N 1
ATOM 918 C CA . PRO A 1 117 ? 1.656 -12.984 -10.248 1.00 97.81 117 PRO A CA 1
ATOM 919 C C . PRO A 1 117 ? 0.912 -13.624 -9.072 1.00 97.81 117 PRO A C 1
ATOM 921 O O . PRO A 1 117 ? -0.295 -13.887 -9.126 1.00 97.81 117 PRO A O 1
ATOM 924 N N . GLN A 1 118 ? 1.633 -13.876 -7.980 1.00 97.94 118 GLN A N 1
ATOM 925 C CA . GLN A 1 118 ? 1.086 -14.539 -6.798 1.00 97.94 118 GLN A CA 1
ATOM 926 C C . GLN A 1 118 ? 1.231 -13.671 -5.555 1.00 97.94 118 GLN A C 1
ATOM 928 O O . GLN A 1 118 ? 2.175 -12.897 -5.380 1.00 97.94 118 GLN A O 1
ATOM 933 N N . ASP A 1 119 ? 0.252 -13.832 -4.669 1.00 97.25 119 ASP A N 1
ATOM 934 C CA . ASP A 1 119 ? 0.260 -13.230 -3.340 1.00 97.25 119 ASP A CA 1
ATOM 935 C C . ASP A 1 119 ? 0.262 -11.699 -3.346 1.00 97.25 119 ASP A C 1
ATOM 937 O O . ASP A 1 119 ? 1.159 -11.033 -2.832 1.00 97.25 119 ASP A O 1
ATOM 941 N N . ILE A 1 120 ? -0.803 -11.140 -3.928 1.00 97.62 120 ILE A N 1
ATOM 942 C CA . ILE A 1 120 ? -1.074 -9.703 -3.884 1.00 97.62 120 ILE A CA 1
ATOM 943 C C . ILE A 1 120 ? -1.053 -9.180 -2.442 1.00 97.62 120 ILE A C 1
ATOM 945 O O . ILE A 1 120 ? -1.611 -9.798 -1.528 1.00 97.62 120 ILE A O 1
ATOM 949 N N . PHE A 1 121 ? -0.431 -8.016 -2.270 1.00 98.06 121 PHE A N 1
ATOM 950 C CA . PHE A 1 121 ? -0.189 -7.321 -1.006 1.00 98.06 121 PHE A CA 1
ATOM 951 C C . PHE A 1 121 ? 0.800 -8.003 -0.052 1.00 98.06 121 PHE A C 1
ATOM 953 O O . PHE A 1 121 ? 0.940 -7.570 1.091 1.00 98.06 121 PHE A O 1
ATOM 960 N N . GLU A 1 122 ? 1.506 -9.036 -0.509 1.00 98.38 122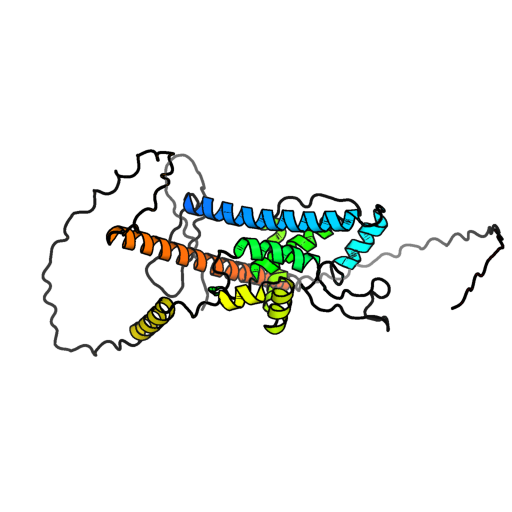 GLU A N 1
ATOM 961 C CA . GLU A 1 122 ? 2.586 -9.686 0.239 1.00 98.38 122 GLU A CA 1
ATOM 962 C C . GLU A 1 122 ? 3.981 -9.304 -0.304 1.00 98.38 122 GLU A C 1
ATOM 964 O O . GLU A 1 122 ? 4.962 -9.993 -0.033 1.00 98.38 122 GLU A O 1
ATOM 969 N N . SER A 1 123 ? 4.102 -8.206 -1.063 1.00 98.44 123 SER A N 1
ATOM 970 C CA . SER A 1 123 ? 5.415 -7.681 -1.459 1.00 98.44 123 SER A CA 1
ATOM 971 C C . SER A 1 123 ? 6.228 -7.209 -0.252 1.00 98.44 123 SER A C 1
ATOM 973 O O . SER A 1 123 ? 5.678 -6.763 0.760 1.00 98.44 123 SER A O 1
ATOM 975 N N . SER A 1 124 ? 7.557 -7.227 -0.374 1.00 98.44 124 SER A N 1
ATOM 976 C CA . SER A 1 124 ? 8.458 -6.742 0.679 1.00 98.44 124 SER A CA 1
ATOM 977 C C . SER A 1 124 ? 8.165 -5.290 1.075 1.00 98.44 124 SER A C 1
ATOM 979 O O . SER A 1 124 ? 8.126 -4.986 2.265 1.00 98.44 124 SER A O 1
ATOM 981 N N . PHE A 1 125 ? 7.860 -4.419 0.106 1.00 98.44 125 PHE A N 1
ATOM 982 C CA . PHE A 1 125 ? 7.486 -3.021 0.347 1.00 98.44 125 PHE A CA 1
ATOM 983 C C . PHE A 1 125 ? 6.221 -2.891 1.198 1.00 98.44 125 PHE A C 1
ATOM 985 O O . PHE A 1 125 ? 6.194 -2.116 2.158 1.00 98.44 125 PHE A O 1
ATOM 992 N N . VAL A 1 126 ? 5.174 -3.651 0.856 1.00 98.50 126 VAL A N 1
ATOM 993 C CA . VAL A 1 126 ? 3.899 -3.616 1.579 1.00 98.50 126 VAL A CA 1
ATOM 994 C C . VAL A 1 126 ? 4.068 -4.200 2.977 1.00 98.50 126 VAL A C 1
ATOM 996 O O . VAL A 1 126 ? 3.632 -3.573 3.942 1.00 98.50 126 VAL A O 1
ATOM 999 N N . ILE A 1 127 ? 4.736 -5.350 3.115 1.00 98.50 127 ILE A N 1
ATOM 1000 C CA . ILE A 1 127 ? 4.958 -5.994 4.415 1.00 98.50 127 ILE A CA 1
ATOM 1001 C C . ILE A 1 127 ? 5.805 -5.108 5.332 1.00 98.50 127 ILE A C 1
ATOM 1003 O O . ILE A 1 127 ? 5.437 -4.927 6.495 1.00 98.50 127 ILE A O 1
ATOM 1007 N N . GLU A 1 128 ? 6.896 -4.517 4.843 1.00 98.44 128 GLU A N 1
ATOM 1008 C CA . GLU A 1 128 ? 7.768 -3.657 5.649 1.00 98.44 128 GLU A CA 1
ATOM 1009 C C . GLU A 1 128 ? 7.028 -2.400 6.131 1.00 98.44 128 GLU A C 1
ATOM 1011 O O . GLU A 1 128 ? 7.007 -2.105 7.334 1.00 98.44 128 GLU A O 1
ATOM 1016 N N . ALA A 1 129 ? 6.332 -1.707 5.223 1.00 98.31 129 ALA A N 1
ATOM 1017 C CA . ALA A 1 129 ? 5.555 -0.522 5.569 1.00 98.31 129 ALA A CA 1
ATOM 1018 C C . ALA A 1 129 ? 4.396 -0.848 6.524 1.00 98.31 129 ALA A C 1
ATOM 1020 O O . ALA A 1 129 ? 4.221 -0.186 7.553 1.00 98.31 129 ALA A O 1
ATOM 1021 N N . LEU A 1 130 ? 3.620 -1.894 6.224 1.00 97.94 130 LEU A N 1
ATOM 1022 C CA . LEU A 1 130 ? 2.497 -2.316 7.056 1.00 97.94 130 LEU A CA 1
ATOM 1023 C C . LEU A 1 130 ? 2.967 -2.735 8.449 1.00 97.94 130 LEU A C 1
ATOM 1025 O O . LEU A 1 130 ? 2.326 -2.375 9.434 1.00 97.94 130 LEU A O 1
ATOM 1029 N N . THR A 1 131 ? 4.107 -3.416 8.559 1.00 97.56 131 THR A N 1
ATOM 1030 C CA . THR A 1 131 ? 4.688 -3.805 9.851 1.00 97.56 131 THR A CA 1
ATOM 1031 C C . THR A 1 131 ? 4.947 -2.588 10.735 1.00 97.56 131 THR A C 1
ATOM 1033 O O . THR A 1 131 ? 4.525 -2.567 11.894 1.00 97.56 131 THR A O 1
ATOM 1036 N N . ALA A 1 132 ? 5.592 -1.547 10.204 1.00 96.81 132 ALA A N 1
ATOM 1037 C CA . ALA A 1 132 ? 5.852 -0.326 10.968 1.00 96.81 132 ALA A CA 1
ATOM 1038 C C . ALA A 1 132 ? 4.547 0.379 11.384 1.00 96.81 132 ALA A C 1
ATOM 1040 O O . ALA A 1 132 ? 4.397 0.795 12.538 1.00 96.81 132 ALA A O 1
ATOM 1041 N N . VAL A 1 133 ? 3.565 0.437 10.480 1.00 95.50 133 VAL A N 1
ATOM 1042 C CA . VAL A 1 133 ? 2.247 1.023 10.753 1.00 95.50 133 VAL A CA 1
ATOM 1043 C C . VAL A 1 133 ? 1.516 0.253 11.855 1.00 95.50 133 VAL A C 1
ATOM 1045 O O . VAL A 1 133 ? 1.056 0.867 12.820 1.00 95.50 133 VAL A O 1
ATOM 1048 N N . LEU A 1 134 ? 1.458 -1.078 11.775 1.00 94.06 134 LEU A N 1
ATOM 1049 C CA . LEU A 1 134 ? 0.805 -1.928 12.774 1.00 94.06 134 LEU A CA 1
ATOM 1050 C C . LEU A 1 134 ? 1.491 -1.849 14.141 1.00 94.06 134 LEU A C 1
ATOM 1052 O O . LEU A 1 134 ? 0.798 -1.718 15.151 1.00 94.06 134 LEU A O 1
ATOM 1056 N N . ARG A 1 135 ? 2.829 -1.825 14.191 1.00 94.12 135 ARG A N 1
ATOM 1057 C CA . ARG A 1 135 ? 3.582 -1.608 15.440 1.00 94.12 135 ARG A CA 1
ATOM 1058 C C . ARG A 1 135 ? 3.252 -0.257 16.072 1.00 94.12 135 ARG A C 1
ATOM 1060 O O . ARG A 1 135 ? 3.024 -0.182 17.278 1.00 94.12 135 ARG A O 1
ATOM 1067 N N . SER A 1 136 ? 3.126 0.799 15.265 1.00 91.88 136 SER A N 1
ATOM 1068 C CA . SER A 1 136 ? 2.723 2.123 15.763 1.00 91.88 136 SER A CA 1
ATOM 1069 C C . SER A 1 136 ? 1.301 2.145 16.351 1.00 91.88 136 SER A C 1
ATOM 1071 O O . SER A 1 136 ? 0.980 3.007 17.171 1.00 91.88 136 SER A O 1
ATOM 1073 N N . MET A 1 137 ? 0.455 1.187 15.953 1.00 87.75 137 MET A N 1
ATOM 1074 C CA . MET A 1 137 ? -0.926 1.029 16.413 1.00 87.75 137 MET A CA 1
ATOM 1075 C C . MET A 1 137 ? -1.092 -0.070 17.467 1.00 87.75 137 MET A C 1
ATOM 1077 O O . MET A 1 137 ? -2.210 -0.285 17.917 1.00 87.75 137 MET A O 1
ATOM 1081 N N . GLN A 1 138 ? -0.023 -0.744 17.900 1.00 83.00 138 GLN A N 1
ATOM 1082 C CA . GLN A 1 138 ? -0.103 -1.909 18.791 1.00 83.00 138 GLN A CA 1
ATOM 1083 C C . GLN A 1 138 ? -0.774 -1.614 20.143 1.00 83.00 138 GLN A C 1
ATOM 1085 O O . GLN A 1 138 ? -1.391 -2.490 20.735 1.00 83.00 138 GLN A O 1
ATOM 1090 N N . LYS A 1 139 ? -0.682 -0.367 20.621 1.00 78.25 139 LYS A N 1
ATOM 1091 C CA . LYS A 1 139 ? -1.353 0.094 21.851 1.00 78.25 139 LYS A CA 1
ATOM 1092 C C . LYS A 1 139 ? -2.826 0.465 21.639 1.00 78.25 139 LYS A C 1
ATOM 1094 O O . LYS A 1 139 ? -3.519 0.793 22.596 1.00 78.25 139 LYS A O 1
ATOM 1099 N N . SER A 1 140 ? -3.278 0.486 20.390 1.00 71.19 140 SER A N 1
ATOM 1100 C CA . SER A 1 140 ? -4.663 0.738 20.011 1.00 71.19 140 SER A CA 1
ATOM 1101 C C . SER A 1 140 ? -5.434 -0.578 19.948 1.00 71.19 140 SER A C 1
ATOM 1103 O O . SER A 1 140 ? -4.854 -1.652 19.808 1.00 71.19 140 SER A O 1
ATOM 1105 N N . VAL A 1 141 ? -6.758 -0.482 20.019 1.00 63.53 141 VAL A N 1
ATOM 1106 C CA . VAL A 1 141 ? -7.694 -1.608 19.973 1.00 63.53 141 VAL A CA 1
ATOM 1107 C C . VAL A 1 141 ? -7.724 -2.217 18.561 1.00 63.53 141 VAL A C 1
ATOM 1109 O O . VAL A 1 141 ? -8.642 -1.976 17.779 1.00 63.53 141 VAL A O 1
ATOM 1112 N N . LEU A 1 142 ? -6.672 -2.953 18.193 1.00 67.06 142 LEU A N 1
ATOM 1113 C CA . LEU A 1 142 ? -6.553 -3.629 16.898 1.00 67.06 142 LEU A CA 1
ATOM 1114 C C . LEU A 1 142 ? -7.513 -4.820 16.792 1.00 67.06 142 LEU A C 1
ATOM 1116 O O . LEU A 1 142 ? -8.118 -5.010 15.741 1.00 67.06 142 LEU A O 1
ATOM 1120 N N . GLY A 1 143 ? -7.684 -5.595 17.867 1.00 66.38 143 GLY A N 1
ATOM 1121 C CA . GLY A 1 143 ? -8.462 -6.834 17.821 1.00 66.38 143 GLY A CA 1
ATOM 1122 C C . GLY A 1 143 ? -9.969 -6.638 17.649 1.00 66.38 143 GLY A C 1
ATOM 1123 O O . GLY A 1 143 ? -10.585 -7.377 16.884 1.00 66.38 143 GLY A O 1
ATOM 1124 N N . ASP A 1 144 ? -10.563 -5.605 18.257 1.00 73.31 144 ASP A N 1
ATOM 1125 C CA . ASP A 1 144 ? -12.025 -5.402 18.199 1.00 73.31 144 ASP A CA 1
ATOM 1126 C C . ASP A 1 144 ? -12.523 -4.927 16.821 1.00 73.31 144 ASP A C 1
ATOM 1128 O O . ASP A 1 144 ? -13.721 -4.974 16.535 1.00 73.31 144 ASP A O 1
ATOM 1132 N N . LEU A 1 145 ? -11.628 -4.429 15.960 1.00 78.94 145 LEU A N 1
ATOM 1133 C CA . LEU A 1 145 ? -11.979 -3.844 14.660 1.00 78.94 145 LEU A CA 1
ATOM 1134 C C . LEU A 1 145 ? -11.810 -4.823 13.487 1.00 78.94 145 LEU A C 1
ATOM 1136 O O . LEU A 1 145 ? -12.111 -4.469 12.343 1.00 78.94 145 LEU A O 1
ATOM 1140 N N . GLY A 1 146 ? -11.378 -6.056 13.764 1.00 89.25 146 GLY A N 1
ATOM 1141 C CA . GLY A 1 146 ? -11.062 -7.052 12.744 1.00 89.25 146 GLY A CA 1
ATOM 1142 C C . GLY A 1 146 ? -9.780 -6.714 11.978 1.00 89.25 146 GLY A C 1
ATOM 1143 O O . GLY A 1 146 ? -8.897 -6.023 12.478 1.00 89.25 146 GLY A O 1
ATOM 1144 N N . TYR A 1 147 ? -9.650 -7.229 10.752 1.00 93.19 147 TYR A N 1
ATOM 1145 C CA . TYR A 1 147 ? -8.450 -6.995 9.947 1.00 93.19 147 TYR A CA 1
ATOM 1146 C C . TYR A 1 147 ? -8.250 -5.504 9.621 1.00 93.19 147 TYR A C 1
ATOM 1148 O O . TYR A 1 147 ? -9.224 -4.816 9.294 1.00 93.19 147 TYR A O 1
ATOM 1156 N N . PRO A 1 148 ? -7.001 -4.998 9.640 1.00 94.31 148 PRO A N 1
ATOM 1157 C CA . PRO A 1 148 ? -6.680 -3.581 9.461 1.00 94.31 148 PRO A CA 1
ATOM 1158 C C . PRO A 1 148 ? -6.752 -3.146 7.982 1.00 94.31 148 PRO A C 1
ATOM 1160 O O . PRO A 1 148 ? -5.786 -2.634 7.416 1.00 94.31 148 PRO A O 1
ATOM 1163 N N . ARG A 1 149 ? -7.919 -3.324 7.346 1.00 95.44 149 ARG A N 1
ATOM 1164 C CA . ARG A 1 149 ? -8.159 -3.094 5.907 1.00 95.44 149 ARG A CA 1
ATOM 1165 C C . ARG A 1 149 ? -7.730 -1.705 5.445 1.00 95.44 149 ARG A C 1
ATOM 1167 O O . ARG A 1 149 ? -7.016 -1.577 4.458 1.00 95.44 149 ARG A O 1
ATOM 1174 N N . SER A 1 150 ? -8.115 -0.669 6.191 1.00 93.38 150 SER A N 1
ATOM 1175 C CA . SER A 1 150 ? -7.768 0.717 5.862 1.00 93.38 150 SER A CA 1
ATOM 1176 C C . SER A 1 150 ? -6.267 0.987 5.953 1.00 93.38 150 SER A C 1
ATOM 1178 O O . SER A 1 150 ? -5.756 1.778 5.168 1.00 93.38 150 SER A O 1
ATOM 1180 N N . ALA A 1 151 ? -5.557 0.341 6.885 1.00 95.19 151 ALA A N 1
ATOM 1181 C CA . ALA A 1 151 ? -4.111 0.505 7.006 1.00 95.19 151 ALA A CA 1
ATOM 1182 C C . ALA A 1 151 ? -3.395 -0.143 5.817 1.00 95.19 151 ALA A C 1
ATOM 1184 O O . ALA A 1 151 ? -2.527 0.490 5.223 1.00 95.19 151 ALA A O 1
ATOM 1185 N N . LEU A 1 152 ? -3.818 -1.351 5.422 1.00 97.31 152 LEU A N 1
ATOM 1186 C CA . LEU A 1 152 ? -3.295 -2.009 4.226 1.00 97.31 152 LEU A CA 1
ATOM 1187 C C . LEU A 1 152 ? -3.565 -1.175 2.964 1.00 97.31 152 LEU A C 1
ATOM 1189 O O . LEU A 1 152 ? -2.644 -0.938 2.194 1.00 97.31 152 LEU A O 1
ATOM 1193 N N . ALA A 1 153 ? -4.785 -0.654 2.792 1.00 96.94 153 ALA A N 1
ATOM 1194 C CA . ALA A 1 153 ? -5.129 0.193 1.648 1.00 96.94 153 ALA A CA 1
ATOM 1195 C C . ALA A 1 153 ? -4.249 1.452 1.570 1.00 96.94 153 ALA A C 1
ATOM 1197 O O . ALA A 1 153 ? -3.744 1.787 0.503 1.00 96.94 153 ALA A O 1
ATOM 1198 N N . LEU A 1 154 ? -4.025 2.133 2.701 1.00 96.31 154 LEU A N 1
ATOM 1199 C CA . LEU A 1 154 ? -3.151 3.310 2.752 1.00 96.31 154 LEU A CA 1
ATOM 1200 C C . LEU A 1 154 ? -1.698 2.967 2.407 1.00 96.31 154 LEU A C 1
ATOM 1202 O O . LEU A 1 154 ? -1.055 3.736 1.697 1.00 96.31 154 LEU A O 1
ATOM 1206 N N . VAL A 1 155 ? -1.191 1.832 2.896 1.00 98.00 155 VAL A N 1
ATOM 1207 C CA . VAL A 1 155 ? 0.170 1.367 2.597 1.00 98.00 155 VAL A CA 1
ATOM 1208 C C . VAL A 1 155 ? 0.325 1.056 1.115 1.00 98.00 155 VAL A C 1
ATOM 1210 O O . VAL A 1 155 ? 1.258 1.554 0.500 1.00 98.00 155 VAL A O 1
ATOM 1213 N N . VAL A 1 156 ? -0.600 0.294 0.531 1.00 98.19 156 VAL A N 1
ATOM 1214 C CA . VAL A 1 156 ? -0.576 -0.078 -0.892 1.00 98.19 156 VAL A CA 1
ATOM 1215 C C . VAL A 1 156 ? -0.567 1.163 -1.786 1.00 98.19 156 VAL A C 1
ATOM 1217 O O . VAL A 1 156 ? 0.296 1.292 -2.649 1.00 98.19 156 VAL A O 1
ATOM 1220 N N . VAL A 1 157 ? -1.447 2.130 -1.509 1.00 97.75 157 VAL A N 1
ATOM 1221 C CA . VAL A 1 157 ? -1.480 3.407 -2.240 1.00 97.75 157 VAL A CA 1
ATOM 1222 C C . VAL A 1 157 ? -0.199 4.221 -2.028 1.00 97.75 157 VAL A C 1
ATOM 1224 O O . VAL A 1 157 ? 0.268 4.898 -2.941 1.00 97.75 157 VAL A O 1
ATOM 1227 N N . GLY A 1 158 ? 0.382 4.172 -0.828 1.00 97.69 158 GLY A N 1
ATOM 1228 C CA . GLY A 1 158 ? 1.678 4.783 -0.536 1.00 97.69 158 GLY A CA 1
ATOM 1229 C C . GLY A 1 158 ? 2.814 4.181 -1.357 1.00 97.69 158 GLY A C 1
ATOM 1230 O O . GLY A 1 158 ? 3.588 4.925 -1.957 1.00 97.69 158 GLY A O 1
ATOM 1231 N N . VAL A 1 159 ? 2.880 2.849 -1.431 1.00 98.44 159 VAL A N 1
ATOM 1232 C CA . VAL A 1 159 ? 3.874 2.125 -2.233 1.00 98.44 159 VAL A CA 1
ATOM 1233 C C . VAL A 1 159 ? 3.715 2.471 -3.709 1.00 98.44 159 VAL A C 1
ATOM 1235 O O . VAL A 1 159 ? 4.685 2.908 -4.320 1.00 98.44 159 VAL A O 1
ATOM 1238 N N . GLU A 1 160 ? 2.504 2.377 -4.262 1.00 98.12 160 GLU A N 1
ATOM 1239 C CA . GLU A 1 160 ? 2.249 2.744 -5.659 1.00 98.12 160 GLU A CA 1
ATOM 1240 C C . GLU A 1 160 ? 2.680 4.187 -5.950 1.00 98.12 160 GLU A C 1
ATOM 1242 O O . GLU A 1 160 ? 3.430 4.424 -6.894 1.00 98.12 160 GLU A O 1
ATOM 1247 N N . ARG A 1 161 ? 2.312 5.156 -5.100 1.00 97.38 161 ARG A N 1
ATOM 1248 C CA . ARG A 1 161 ? 2.759 6.550 -5.269 1.00 97.38 161 ARG A CA 1
ATOM 1249 C C . ARG A 1 161 ? 4.273 6.714 -5.168 1.00 97.38 161 ARG A C 1
ATOM 1251 O O . ARG A 1 161 ? 4.825 7.564 -5.860 1.00 97.38 161 ARG A O 1
ATOM 1258 N N . GLY A 1 162 ? 4.942 5.940 -4.316 1.00 97.88 162 GLY A N 1
ATOM 1259 C CA . GLY A 1 162 ? 6.401 5.942 -4.210 1.00 97.88 162 GLY A CA 1
ATOM 1260 C C . GLY A 1 162 ? 7.090 5.441 -5.482 1.00 97.88 162 GLY A C 1
ATOM 1261 O O . GLY A 1 162 ? 8.149 5.954 -5.844 1.00 97.88 162 GLY A O 1
ATOM 1262 N N . PHE A 1 163 ? 6.478 4.485 -6.181 1.00 98.38 163 PHE A N 1
ATOM 1263 C CA . PHE A 1 163 ? 6.944 3.996 -7.480 1.00 98.38 163 PHE A CA 1
ATOM 1264 C C . PHE A 1 163 ? 6.602 4.966 -8.616 1.00 98.38 163 PHE A C 1
ATOM 1266 O O . PHE A 1 163 ? 7.483 5.281 -9.408 1.00 98.38 163 PHE A O 1
ATOM 1273 N N . ILE A 1 164 ? 5.381 5.515 -8.648 1.00 97.69 164 ILE A N 1
ATOM 1274 C CA . ILE A 1 164 ? 4.981 6.559 -9.612 1.00 97.69 164 ILE A CA 1
ATOM 1275 C C . ILE A 1 164 ? 5.906 7.777 -9.513 1.00 97.69 164 ILE A C 1
ATOM 1277 O O . ILE A 1 164 ? 6.240 8.371 -10.522 1.00 97.69 164 ILE A O 1
ATOM 1281 N N . ALA A 1 165 ? 6.408 8.114 -8.322 1.00 98.06 165 ALA A N 1
ATOM 1282 C CA . ALA A 1 165 ? 7.396 9.181 -8.155 1.00 98.06 165 ALA A CA 1
ATOM 1283 C C . ALA A 1 165 ? 8.708 8.967 -8.944 1.00 98.06 165 ALA A C 1
ATOM 1285 O O . ALA A 1 165 ? 9.509 9.890 -9.020 1.00 98.06 165 ALA A O 1
ATOM 1286 N N . HIS A 1 166 ? 8.955 7.775 -9.492 1.00 98.25 166 HIS A N 1
ATOM 1287 C CA . HIS A 1 166 ? 10.125 7.435 -10.308 1.00 98.25 166 HIS A CA 1
ATOM 1288 C C . HIS A 1 166 ? 9.735 6.998 -11.736 1.00 98.25 166 HIS A C 1
ATOM 1290 O O . HIS A 1 166 ? 10.557 6.418 -12.446 1.00 98.25 166 HIS A O 1
ATOM 1296 N N . ASP A 1 167 ? 8.493 7.224 -12.173 1.00 97.44 167 ASP A N 1
ATOM 1297 C CA . ASP A 1 167 ? 7.986 6.774 -13.480 1.00 97.44 167 ASP A CA 1
ATOM 1298 C C . ASP A 1 167 ? 8.700 7.423 -14.680 1.00 97.44 167 ASP A C 1
ATOM 1300 O O . ASP A 1 167 ? 8.865 6.794 -15.723 1.00 97.44 167 ASP A O 1
ATOM 1304 N N . THR A 1 168 ? 9.195 8.650 -14.518 1.00 97.88 168 THR A N 1
ATOM 1305 C CA . THR A 1 168 ? 10.006 9.373 -15.514 1.00 97.88 168 THR A CA 1
ATOM 1306 C C . THR A 1 168 ? 11.480 8.955 -15.528 1.00 97.88 168 THR A C 1
ATOM 1308 O O . THR A 1 168 ? 12.274 9.524 -16.274 1.00 97.88 168 THR A O 1
ATOM 1311 N N . GLY A 1 169 ? 11.880 8.002 -14.681 1.00 97.06 169 GLY A N 1
ATOM 1312 C CA . GLY A 1 169 ? 13.280 7.623 -14.485 1.00 97.06 169 GLY A CA 1
ATOM 1313 C C . GLY A 1 169 ? 14.041 8.511 -13.493 1.00 97.06 169 GLY A C 1
ATOM 1314 O O . GLY A 1 169 ? 15.111 8.130 -13.023 1.00 97.06 169 GLY A O 1
ATOM 1315 N N . VAL A 1 170 ? 13.480 9.665 -13.120 1.00 97.19 170 VAL A N 1
ATOM 1316 C CA . VAL A 1 170 ? 14.012 10.572 -12.093 1.00 97.19 170 VAL A CA 1
ATOM 1317 C C . VAL A 1 170 ? 12.982 10.724 -10.979 1.00 97.19 170 VAL A C 1
ATOM 1319 O O . VAL A 1 170 ? 11.779 10.676 -11.217 1.00 97.19 170 VAL A O 1
ATOM 1322 N N . PHE A 1 171 ? 13.454 10.911 -9.744 1.00 98.06 171 PHE A N 1
ATOM 1323 C CA . PHE A 1 171 ? 12.568 11.160 -8.614 1.00 98.06 171 PHE A CA 1
ATOM 1324 C C . PHE A 1 171 ? 11.857 12.517 -8.745 1.00 98.06 171 PHE A C 1
ATOM 1326 O O . PHE A 1 171 ? 12.495 13.569 -8.665 1.00 98.06 171 PHE A O 1
ATOM 1333 N N . ILE A 1 172 ? 10.531 12.487 -8.853 1.00 98.19 172 ILE A N 1
ATOM 1334 C CA . ILE A 1 172 ? 9.640 13.646 -8.785 1.00 98.19 172 ILE A CA 1
ATOM 1335 C C . ILE A 1 172 ? 8.799 13.518 -7.516 1.00 98.19 172 ILE A C 1
ATOM 1337 O O . ILE A 1 172 ? 8.116 12.517 -7.309 1.00 98.19 172 ILE A O 1
ATOM 1341 N N . ASP A 1 173 ? 8.830 14.534 -6.650 1.00 96.94 173 ASP A N 1
ATOM 1342 C CA . ASP A 1 173 ? 8.034 14.518 -5.421 1.00 96.94 173 ASP A CA 1
ATOM 1343 C C . ASP A 1 173 ? 6.533 14.432 -5.759 1.00 96.94 173 ASP A C 1
ATOM 1345 O O . ASP A 1 173 ? 5.985 15.352 -6.376 1.00 96.94 173 ASP A O 1
ATOM 1349 N N . PRO A 1 174 ? 5.825 13.364 -5.336 1.00 95.25 174 PRO A N 1
ATOM 1350 C CA . PRO A 1 174 ? 4.408 13.216 -5.642 1.00 95.25 174 PRO A CA 1
ATOM 1351 C C . PRO A 1 174 ? 3.541 14.240 -4.869 1.00 95.25 174 PRO A C 1
ATOM 1353 O O . PRO A 1 174 ? 2.330 14.367 -5.116 1.00 95.25 174 PRO A O 1
ATOM 1356 N N . GLY A 1 175 ? 4.128 14.971 -3.916 1.00 94.31 175 GLY A N 1
ATOM 1357 C CA . GLY A 1 175 ? 3.486 15.967 -3.068 1.00 94.31 175 GLY A CA 1
ATOM 1358 C C . GLY A 1 175 ? 2.584 15.348 -1.998 1.00 94.31 175 GLY A C 1
ATOM 1359 O O . GLY A 1 175 ? 2.580 14.139 -1.764 1.00 94.31 175 GLY A O 1
ATOM 1360 N N . GLU A 1 176 ? 1.753 16.181 -1.368 1.00 91.62 176 GLU A N 1
ATOM 1361 C CA . GLU A 1 176 ? 0.989 15.801 -0.168 1.00 91.62 176 GLU A CA 1
ATOM 1362 C C . GLU A 1 176 ? 0.166 14.501 -0.311 1.00 91.62 176 GLU A C 1
ATOM 1364 O O . GLU A 1 176 ? -0.477 14.240 -1.332 1.00 91.62 176 GLU A O 1
ATOM 1369 N N . PHE A 1 177 ? 0.145 13.686 0.748 1.00 89.81 177 PHE A N 1
ATOM 1370 C CA . PHE A 1 177 ? -0.698 12.496 0.879 1.00 89.81 177 PHE A CA 1
ATOM 1371 C C . PHE A 1 177 ? -2.116 12.853 1.359 1.00 89.81 177 PHE A C 1
ATOM 1373 O O . PHE A 1 177 ? -2.531 12.529 2.471 1.00 89.81 177 PHE A O 1
ATOM 1380 N N . SER A 1 178 ? -2.869 13.553 0.505 1.00 87.50 178 SER A N 1
ATOM 1381 C CA . SER A 1 178 ? -4.218 14.040 0.819 1.00 87.50 178 SER A CA 1
ATOM 1382 C C . SER A 1 178 ? -5.321 13.194 0.182 1.00 87.50 178 SER A C 1
ATOM 1384 O O . SER A 1 178 ? -5.151 12.609 -0.888 1.00 87.50 178 SER A O 1
ATOM 1386 N N . HIS A 1 179 ? -6.501 13.168 0.812 1.00 86.38 179 HIS A N 1
ATOM 1387 C CA . HIS A 1 179 ? -7.656 12.402 0.324 1.00 86.38 179 HIS A CA 1
ATOM 1388 C C . HIS A 1 179 ? -8.067 12.785 -1.107 1.00 86.38 179 HIS A C 1
ATOM 1390 O O . HIS A 1 179 ? -8.430 11.912 -1.884 1.00 86.38 179 HIS A O 1
ATOM 1396 N N . LYS A 1 180 ? -7.940 14.063 -1.490 1.00 89.69 180 LYS A N 1
ATOM 1397 C CA . LYS A 1 180 ? -8.241 14.527 -2.854 1.00 89.69 180 LYS A CA 1
ATOM 1398 C C . LYS A 1 180 ? -7.378 13.827 -3.910 1.00 89.69 180 LYS A C 1
ATOM 1400 O O . LYS A 1 180 ? -7.863 13.561 -5.001 1.00 89.69 180 LYS A O 1
ATOM 1405 N N . LYS A 1 181 ? -6.115 13.537 -3.584 1.00 89.69 181 LYS A N 1
ATOM 1406 C CA . LYS A 1 181 ? -5.168 12.879 -4.493 1.00 89.69 181 LYS A CA 1
ATOM 1407 C C . LYS A 1 181 ? -5.261 11.356 -4.432 1.00 89.69 181 LYS A C 1
ATOM 1409 O O . LYS A 1 181 ? -5.125 10.700 -5.453 1.00 89.69 181 LYS A O 1
ATOM 1414 N N . VAL A 1 182 ? -5.480 10.795 -3.241 1.00 92.38 182 VAL A N 1
ATOM 1415 C CA . VAL A 1 182 ? -5.343 9.344 -3.011 1.00 92.38 182 VAL A CA 1
ATOM 1416 C C . VAL A 1 182 ? -6.670 8.606 -2.832 1.00 92.38 182 VAL A C 1
ATOM 1418 O O . VAL A 1 182 ? -6.689 7.381 -2.836 1.00 92.38 182 VAL A O 1
ATOM 1421 N N . GLY A 1 183 ? -7.787 9.320 -2.666 1.00 90.50 183 GLY A N 1
ATOM 1422 C CA . GLY A 1 183 ? -9.088 8.735 -2.327 1.00 90.50 183 GLY A CA 1
ATOM 1423 C C . GLY A 1 183 ? -9.653 7.812 -3.407 1.00 90.50 183 GLY A C 1
ATOM 1424 O O . GLY A 1 183 ? -10.236 6.779 -3.076 1.00 90.50 183 GLY A O 1
ATOM 1425 N N . GLY A 1 184 ? -9.424 8.144 -4.684 1.00 94.25 184 GLY A N 1
ATOM 1426 C CA . GLY A 1 184 ? -9.808 7.298 -5.818 1.00 94.25 184 GLY A CA 1
ATOM 1427 C C . GLY A 1 184 ? -9.085 5.950 -5.791 1.00 94.25 184 GLY A C 1
ATOM 1428 O O . GLY A 1 184 ? -9.737 4.913 -5.690 1.00 94.25 184 GLY A O 1
ATOM 1429 N N . LEU A 1 185 ? -7.747 5.974 -5.769 1.00 93.56 185 LEU A N 1
ATOM 1430 C CA . LEU A 1 185 ? -6.908 4.769 -5.675 1.00 93.56 185 LEU A CA 1
ATOM 1431 C C . LEU A 1 185 ? -7.222 3.953 -4.417 1.00 93.56 185 LEU A C 1
ATOM 1433 O O . LEU A 1 185 ? -7.395 2.739 -4.476 1.00 93.56 185 LEU A O 1
ATOM 1437 N N . MET A 1 186 ? -7.367 4.623 -3.271 1.00 94.25 186 MET A N 1
ATOM 1438 C CA . MET A 1 186 ? -7.689 3.957 -2.012 1.00 94.25 186 MET A CA 1
ATOM 1439 C C . MET A 1 186 ? -9.009 3.189 -2.095 1.00 94.25 186 MET A C 1
ATOM 1441 O O . MET A 1 186 ? -9.074 2.076 -1.583 1.00 94.25 186 MET A O 1
ATOM 1445 N N . SER A 1 187 ? -10.033 3.746 -2.749 1.00 93.94 187 SER A N 1
ATOM 1446 C CA . SER A 1 187 ? -11.327 3.074 -2.922 1.00 93.94 187 SER A CA 1
ATOM 1447 C C . SER A 1 187 ? -11.194 1.807 -3.772 1.00 93.94 187 SER A C 1
ATOM 1449 O O . SER A 1 187 ? -11.700 0.761 -3.372 1.00 93.94 187 SER A O 1
ATOM 1451 N N . GLN A 1 188 ? -10.436 1.873 -4.873 1.00 94.12 188 GLN A N 1
ATOM 1452 C CA . GLN A 1 188 ? -10.186 0.726 -5.757 1.00 94.12 188 GLN A CA 1
ATOM 1453 C C . GLN A 1 188 ? -9.474 -0.418 -5.022 1.00 94.12 188 GLN A C 1
ATOM 1455 O O . GLN A 1 188 ? -9.921 -1.567 -5.058 1.00 94.12 188 GLN A O 1
ATOM 1460 N N . TYR A 1 189 ? -8.410 -0.116 -4.270 1.00 97.00 189 TYR A N 1
ATOM 1461 C CA . TYR A 1 189 ? -7.744 -1.143 -3.467 1.00 97.00 189 TYR A CA 1
ATOM 1462 C C . TYR A 1 189 ? -8.612 -1.669 -2.343 1.00 97.00 189 TYR A C 1
ATOM 1464 O O . TYR A 1 189 ? -8.512 -2.845 -2.004 1.00 97.00 189 TYR A O 1
ATOM 1472 N N . PHE A 1 190 ? -9.467 -0.833 -1.760 1.00 95.19 190 PHE A N 1
ATOM 1473 C CA . PHE A 1 190 ? -10.344 -1.277 -0.689 1.00 95.19 190 PHE A CA 1
ATOM 1474 C C . PHE A 1 190 ? -11.282 -2.397 -1.151 1.00 95.19 190 PHE A C 1
ATOM 1476 O O . PHE A 1 190 ? -11.531 -3.335 -0.391 1.00 95.19 190 PHE A O 1
ATOM 1483 N N . ASP A 1 191 ? -11.760 -2.340 -2.394 1.00 94.81 191 ASP A N 1
ATOM 1484 C CA . ASP A 1 191 ? -12.612 -3.382 -2.967 1.00 94.81 191 ASP A CA 1
ATOM 1485 C C . ASP A 1 191 ? -11.847 -4.701 -3.153 1.00 94.81 191 ASP A C 1
ATOM 1487 O O . ASP A 1 191 ? -12.354 -5.763 -2.783 1.00 94.81 191 ASP A O 1
ATOM 1491 N N . ASN A 1 192 ? -10.590 -4.640 -3.602 1.00 95.56 192 ASN A N 1
ATOM 1492 C CA . ASN A 1 192 ? -9.711 -5.812 -3.687 1.00 95.56 192 ASN A CA 1
ATOM 1493 C C . ASN A 1 192 ? -9.368 -6.382 -2.300 1.00 95.56 192 ASN A C 1
ATOM 1495 O O . ASN A 1 192 ? -9.421 -7.591 -2.078 1.00 95.56 192 ASN A O 1
ATOM 1499 N N . ILE A 1 193 ? -9.088 -5.512 -1.330 1.00 97.56 193 ILE A N 1
ATOM 1500 C CA . ILE A 1 193 ? -8.760 -5.879 0.054 1.00 97.56 193 ILE A CA 1
ATOM 1501 C C . ILE A 1 193 ? -9.955 -6.542 0.757 1.00 97.56 193 ILE A C 1
ATOM 1503 O O . ILE A 1 193 ? -9.786 -7.470 1.553 1.00 97.56 193 ILE A O 1
ATOM 1507 N N . ASN A 1 194 ? -11.178 -6.104 0.453 1.00 96.00 194 ASN A N 1
ATOM 1508 C CA . ASN A 1 194 ? -12.401 -6.717 0.970 1.00 96.00 194 ASN A CA 1
ATOM 1509 C C . ASN A 1 194 ? -12.622 -8.147 0.456 1.00 96.00 194 ASN A C 1
ATOM 1511 O O . ASN A 1 194 ? -13.291 -8.925 1.135 1.00 96.00 194 ASN A O 1
ATOM 1515 N N . ARG A 1 195 ? -12.049 -8.498 -0.701 1.00 96.38 195 ARG A N 1
ATOM 1516 C CA . ARG A 1 195 ? -12.126 -9.843 -1.294 1.00 96.38 195 ARG A CA 1
ATOM 1517 C C . ARG A 1 195 ? -11.063 -10.807 -0.756 1.00 96.38 195 ARG A C 1
ATOM 1519 O O . ARG A 1 195 ? -11.123 -11.996 -1.062 1.00 96.38 195 ARG A O 1
ATOM 1526 N N . LEU A 1 196 ? -10.102 -10.338 0.047 1.00 97.25 196 LEU A N 1
ATOM 1527 C CA . LEU A 1 196 ? -9.074 -11.208 0.622 1.00 97.25 196 LEU A CA 1
ATOM 1528 C C . LEU A 1 196 ? -9.694 -12.207 1.603 1.00 97.25 196 LEU A C 1
ATOM 1530 O O . LEU A 1 196 ? -10.435 -11.840 2.519 1.00 97.25 196 LEU A O 1
ATOM 1534 N N . SER A 1 197 ? -9.333 -13.477 1.439 1.00 97.12 197 SER A N 1
ATOM 1535 C CA . SER A 1 197 ? -9.744 -14.541 2.350 1.00 97.12 197 SER A CA 1
ATOM 1536 C C . SER A 1 197 ? -9.083 -14.397 3.727 1.00 97.12 197 SER A C 1
ATOM 1538 O O . SER A 1 197 ? -8.017 -13.796 3.874 1.00 97.12 197 SER A O 1
ATOM 1540 N N . VAL A 1 198 ? -9.688 -15.013 4.745 1.00 96.06 198 VAL A N 1
ATOM 1541 C CA . VAL A 1 198 ? -9.125 -15.115 6.106 1.00 96.06 198 VAL A CA 1
ATOM 1542 C C . VAL A 1 198 ? -7.701 -15.682 6.077 1.00 96.06 198 VAL A C 1
ATOM 1544 O O . VAL A 1 198 ? -6.800 -15.105 6.677 1.00 96.06 198 VAL A O 1
ATOM 1547 N N . ARG A 1 199 ? -7.467 -16.748 5.296 1.00 97.19 199 ARG A N 1
ATOM 1548 C CA . ARG A 1 199 ? -6.141 -17.377 5.149 1.00 97.19 199 ARG A CA 1
ATOM 1549 C C . ARG A 1 199 ? -5.092 -16.406 4.600 1.00 97.19 199 ARG A C 1
ATOM 1551 O O . ARG A 1 199 ? -3.958 -16.392 5.069 1.00 97.19 199 ARG A O 1
ATOM 1558 N N . ARG A 1 200 ? -5.465 -15.576 3.619 1.00 97.62 200 ARG A N 1
ATOM 1559 C CA . ARG A 1 200 ? -4.571 -14.556 3.048 1.00 97.62 200 ARG A CA 1
ATOM 1560 C C . ARG A 1 200 ? -4.251 -13.467 4.074 1.00 97.62 200 ARG A C 1
ATOM 1562 O O . ARG A 1 200 ? -3.096 -13.082 4.209 1.00 97.62 200 ARG A O 1
ATOM 1569 N N . TRP A 1 201 ? -5.239 -13.020 4.847 1.00 97.00 201 TRP A N 1
ATOM 1570 C CA . TRP A 1 201 ? -4.999 -12.084 5.949 1.00 97.00 201 TRP A CA 1
ATOM 1571 C C . TRP A 1 201 ? -4.051 -12.642 7.010 1.00 97.00 201 TRP A C 1
ATOM 1573 O O . TRP A 1 201 ? -3.164 -11.929 7.472 1.00 97.00 201 TRP A O 1
ATOM 1583 N N . GLU A 1 202 ? -4.214 -13.911 7.382 1.00 95.81 202 GLU A N 1
ATOM 1584 C CA . GLU A 1 202 ? -3.303 -14.588 8.308 1.00 95.81 202 GLU A CA 1
ATOM 1585 C C . GLU A 1 202 ? -1.879 -14.664 7.747 1.00 95.81 202 GLU A C 1
ATOM 1587 O O . GLU A 1 202 ? -0.934 -14.396 8.486 1.00 95.81 202 GLU A O 1
ATOM 1592 N N . SER A 1 203 ? -1.717 -14.940 6.446 1.00 97.56 203 SER A N 1
ATOM 1593 C CA . SER A 1 203 ? -0.413 -14.900 5.761 1.00 97.56 203 SER A CA 1
ATOM 1594 C C . SER A 1 203 ? 0.256 -13.523 5.873 1.00 97.56 203 SER A C 1
ATOM 1596 O O . SER A 1 203 ? 1.408 -13.430 6.304 1.00 97.56 203 SER A O 1
ATOM 1598 N N . ILE A 1 204 ? -0.481 -12.448 5.566 1.00 97.75 204 ILE A N 1
ATOM 1599 C CA . ILE A 1 204 ? 0.009 -11.062 5.664 1.00 97.75 204 ILE A CA 1
ATOM 1600 C C . ILE A 1 204 ? 0.409 -10.729 7.111 1.00 97.75 204 ILE A C 1
ATOM 1602 O O . ILE A 1 204 ? 1.515 -10.254 7.366 1.00 97.75 204 ILE A O 1
ATOM 1606 N N . LEU A 1 205 ? -0.459 -11.016 8.088 1.00 96.31 205 LEU A N 1
ATOM 1607 C CA . LEU A 1 205 ? -0.186 -10.721 9.501 1.00 96.31 205 LEU A CA 1
ATOM 1608 C C . LEU A 1 205 ? 0.980 -11.541 10.064 1.00 96.31 205 LEU A C 1
ATOM 1610 O O . LEU A 1 205 ? 1.716 -11.041 10.922 1.00 96.31 205 LEU A O 1
ATOM 1614 N N . ARG A 1 206 ? 1.160 -12.778 9.590 1.00 97.06 206 ARG A N 1
ATOM 1615 C CA . ARG A 1 206 ? 2.303 -13.623 9.945 1.00 97.06 206 ARG A CA 1
ATOM 1616 C C . ARG A 1 206 ? 3.607 -13.020 9.441 1.00 97.06 206 ARG A C 1
ATOM 1618 O O . ARG A 1 206 ? 4.555 -12.926 10.215 1.00 97.06 206 ARG A O 1
ATOM 1625 N N . GLN A 1 207 ? 3.639 -12.553 8.194 1.00 97.69 207 GLN A N 1
ATOM 1626 C CA . GLN A 1 207 ? 4.813 -11.881 7.627 1.00 97.69 207 GLN A CA 1
ATOM 1627 C C . GLN A 1 207 ? 5.136 -10.569 8.348 1.00 97.69 207 GLN A C 1
ATOM 1629 O O . GLN A 1 207 ? 6.303 -10.283 8.603 1.00 97.69 207 GLN A O 1
ATOM 1634 N N . CYS A 1 208 ? 4.116 -9.829 8.792 1.00 97.12 208 CYS A N 1
ATOM 1635 C CA . CYS A 1 208 ? 4.313 -8.657 9.647 1.00 97.12 208 CYS A CA 1
ATOM 1636 C C . CYS A 1 208 ? 4.751 -8.988 11.087 1.00 97.12 208 CYS A C 1
ATOM 1638 O O . CYS A 1 208 ? 4.993 -8.072 11.873 1.00 97.12 208 CYS A O 1
ATOM 1640 N N . GLN A 1 209 ? 4.815 -10.270 11.468 1.00 96.62 209 GLN A N 1
ATOM 1641 C CA . GLN A 1 209 ? 5.068 -10.727 12.841 1.00 96.62 209 GLN A CA 1
ATOM 1642 C C . GLN A 1 209 ? 4.027 -10.200 13.850 1.00 96.62 209 GLN A C 1
ATOM 1644 O O . GLN A 1 209 ? 4.318 -10.025 15.032 1.00 96.62 209 GLN A O 1
ATOM 1649 N N . MET A 1 210 ? 2.795 -9.954 13.389 1.00 92.25 210 MET A N 1
ATOM 1650 C CA . MET A 1 210 ? 1.695 -9.405 14.195 1.00 92.25 210 MET A CA 1
ATOM 1651 C C . MET A 1 210 ? 0.636 -10.456 14.561 1.00 92.25 210 MET A C 1
ATOM 1653 O O . MET A 1 210 ? -0.313 -10.133 15.272 1.00 92.25 210 MET A O 1
ATOM 1657 N N . GLU A 1 211 ? 0.777 -11.708 14.108 1.00 90.38 211 GLU A N 1
ATOM 1658 C CA . GLU A 1 211 ? -0.217 -12.776 14.315 1.00 90.38 211 GLU A CA 1
ATOM 1659 C C . GLU A 1 211 ? -0.531 -13.006 15.804 1.00 90.38 211 GLU A C 1
ATOM 1661 O O . GLU A 1 211 ? -1.699 -13.052 16.193 1.00 90.38 211 GLU A O 1
ATOM 1666 N N . LYS A 1 212 ? 0.504 -13.082 16.654 1.00 88.44 212 LYS A N 1
ATOM 1667 C CA . LYS A 1 212 ? 0.347 -13.291 18.102 1.00 88.44 212 LYS A CA 1
ATOM 1668 C C . LYS A 1 212 ? -0.392 -12.127 18.765 1.00 88.44 212 LYS A C 1
ATOM 1670 O O . LYS A 1 212 ? -1.401 -12.342 19.424 1.00 88.44 212 LYS A O 1
ATOM 1675 N N . THR A 1 213 ? 0.052 -10.896 18.516 1.00 86.12 213 THR A N 1
ATOM 1676 C CA . THR A 1 213 ? -0.595 -9.685 19.042 1.00 86.12 213 THR A CA 1
ATOM 1677 C C . THR A 1 213 ? -2.038 -9.556 18.563 1.00 86.12 213 THR A C 1
ATOM 1679 O O . THR A 1 213 ? -2.910 -9.154 19.329 1.00 86.12 213 THR A O 1
ATOM 1682 N N . PHE A 1 214 ? -2.324 -9.911 17.309 1.00 84.00 214 PHE A N 1
ATOM 1683 C CA . PHE A 1 214 ? -3.685 -9.872 16.787 1.00 84.00 214 PHE A CA 1
ATOM 1684 C C . PHE A 1 214 ? -4.585 -10.892 17.496 1.00 84.00 214 PHE A C 1
ATOM 1686 O O . PHE A 1 214 ? -5.670 -10.531 17.939 1.00 84.00 214 PHE A O 1
ATOM 1693 N N . LYS A 1 215 ? -4.109 -12.128 17.690 1.00 85.75 215 LYS A N 1
ATOM 1694 C CA . LYS A 1 215 ? -4.833 -13.172 18.437 1.00 85.75 215 LYS A CA 1
ATOM 1695 C C . LYS A 1 215 ? -5.046 -12.807 19.909 1.00 85.75 215 LYS A C 1
ATOM 1697 O O . LYS A 1 215 ? -6.127 -13.032 20.433 1.00 85.75 215 LYS A O 1
ATOM 1702 N N . GLU A 1 216 ? -4.051 -12.210 20.561 1.00 84.50 216 GLU A N 1
ATOM 1703 C CA . GLU A 1 216 ? -4.140 -11.781 21.966 1.00 84.50 216 GLU A CA 1
ATOM 1704 C C . GLU A 1 216 ? -5.044 -10.556 22.160 1.00 84.50 216 GLU A C 1
ATOM 1706 O O . GLU A 1 216 ? -5.721 -10.436 23.179 1.00 84.50 216 GLU A O 1
ATOM 1711 N N . SER A 1 217 ? -5.060 -9.644 21.183 1.00 77.25 217 SER A N 1
ATOM 1712 C CA . SER A 1 217 ? -5.889 -8.433 21.218 1.00 77.25 217 SER A CA 1
ATOM 1713 C C . SER A 1 217 ? -7.337 -8.666 20.811 1.00 77.25 217 SER A C 1
ATOM 1715 O O . SER A 1 217 ? -8.159 -7.778 21.042 1.00 77.25 217 SER A O 1
ATOM 1717 N N . GLN A 1 218 ? -7.674 -9.831 20.239 1.00 69.75 218 GLN A N 1
ATOM 1718 C CA . GLN A 1 218 ? -9.057 -10.300 20.165 1.00 69.75 218 GLN A CA 1
ATOM 1719 C C . GLN A 1 218 ? -9.528 -10.601 21.586 1.00 69.75 218 GLN A C 1
ATOM 1721 O O . GLN A 1 218 ? -9.630 -11.746 22.027 1.00 69.75 218 GLN A O 1
ATOM 1726 N N . HIS A 1 219 ? -9.788 -9.539 22.338 1.00 63.94 219 HIS A N 1
ATOM 1727 C CA . HIS A 1 219 ? -10.486 -9.651 23.590 1.00 63.94 219 HIS A CA 1
ATOM 1728 C C . HIS A 1 219 ? -11.824 -10.315 23.287 1.00 63.94 219 HIS A C 1
ATOM 1730 O O . HIS A 1 219 ? -12.516 -9.944 22.334 1.00 63.94 219 HIS A O 1
ATOM 1736 N N . ALA A 1 220 ? -12.189 -11.309 24.103 1.00 56.78 220 ALA A N 1
ATOM 1737 C CA . ALA A 1 220 ? -13.563 -11.784 24.135 1.00 56.78 220 ALA A CA 1
ATOM 1738 C C . ALA A 1 220 ? -14.453 -10.535 24.172 1.00 56.78 220 ALA A C 1
ATOM 1740 O O . ALA A 1 220 ? -14.161 -9.651 24.993 1.00 56.78 220 ALA A O 1
ATOM 1741 N N . PRO A 1 221 ? -15.443 -10.412 23.264 1.00 59.34 221 PRO A N 1
ATOM 1742 C CA . PRO A 1 221 ? -16.217 -9.190 23.102 1.00 59.34 221 PRO A CA 1
ATOM 1743 C C . PRO A 1 221 ? -16.587 -8.700 24.489 1.00 59.34 221 PRO A C 1
ATOM 1745 O O . PRO A 1 221 ? -17.136 -9.491 25.260 1.00 59.34 221 PRO A O 1
ATOM 1748 N N . LEU A 1 222 ? -16.162 -7.469 24.828 1.00 62.00 222 LEU A N 1
ATOM 1749 C CA . LEU A 1 222 ? -16.249 -6.935 26.191 1.00 62.00 222 LEU A CA 1
ATOM 1750 C C . LEU A 1 222 ? -17.567 -7.409 26.791 1.00 62.00 222 LEU A C 1
ATOM 1752 O O . LEU A 1 222 ? -18.604 -7.117 26.198 1.00 62.00 222 LEU A O 1
ATOM 1756 N N . LYS A 1 223 ? -17.558 -8.158 27.905 1.00 61.66 223 LYS A N 1
ATOM 1757 C CA . LYS A 1 223 ? -18.799 -8.746 28.453 1.00 61.66 223 LYS A CA 1
ATOM 1758 C C . LYS A 1 223 ? -19.915 -7.697 28.554 1.00 61.66 223 LYS A C 1
ATOM 1760 O O . LYS A 1 223 ? -21.070 -7.982 28.275 1.00 61.66 223 LYS A O 1
ATOM 1765 N N . ALA A 1 224 ? -19.549 -6.446 28.847 1.00 62.66 224 ALA A N 1
ATOM 1766 C CA . ALA A 1 224 ? -20.441 -5.291 28.827 1.00 62.66 224 ALA A CA 1
ATOM 1767 C C . ALA A 1 224 ? -21.119 -5.026 27.463 1.00 62.66 224 ALA A C 1
ATOM 1769 O O . ALA A 1 224 ? -22.299 -4.702 27.437 1.00 62.66 224 ALA A O 1
ATOM 1770 N N . SER A 1 225 ? -20.410 -5.171 26.341 1.00 69.31 225 SER A N 1
ATOM 1771 C CA . SER A 1 225 ? -20.953 -5.092 24.977 1.00 69.31 225 SER A CA 1
ATOM 1772 C C . SER A 1 225 ? -21.998 -6.177 24.725 1.00 69.31 225 SER A C 1
ATOM 1774 O O . SER A 1 225 ? -23.114 -5.852 24.335 1.00 69.31 225 SER A O 1
ATOM 1776 N N . THR A 1 226 ? -21.694 -7.444 25.030 1.00 70.75 226 THR A N 1
ATOM 1777 C CA . THR A 1 226 ? -22.654 -8.550 24.860 1.00 70.75 226 THR A CA 1
ATOM 1778 C C . THR A 1 226 ? -23.868 -8.402 25.773 1.00 70.75 226 THR A C 1
ATOM 1780 O O . THR A 1 226 ? -24.993 -8.569 25.311 1.00 70.75 226 THR A O 1
ATOM 1783 N N . THR A 1 227 ? -23.673 -7.998 27.034 1.00 75.94 227 THR A N 1
ATOM 1784 C CA . THR A 1 227 ? -24.775 -7.743 27.975 1.00 75.94 227 THR A CA 1
ATOM 1785 C C . THR A 1 227 ? -25.637 -6.565 27.521 1.00 75.94 227 THR A C 1
ATOM 1787 O O . THR A 1 227 ? -26.860 -6.621 27.626 1.00 75.94 227 THR A O 1
ATOM 1790 N N . MET A 1 228 ? -25.030 -5.501 26.986 1.00 74.88 228 MET A N 1
ATOM 1791 C CA . MET A 1 228 ? -25.754 -4.357 26.421 1.00 74.88 228 MET A CA 1
ATOM 1792 C C . MET A 1 228 ? -26.528 -4.740 25.158 1.00 74.88 228 MET A C 1
ATOM 1794 O O . MET A 1 228 ? -27.675 -4.333 25.009 1.00 74.88 228 MET A O 1
ATOM 1798 N N . GLU A 1 229 ? -25.937 -5.536 24.267 1.00 76.31 229 GLU A N 1
ATOM 1799 C CA . GLU A 1 229 ? -26.600 -6.026 23.056 1.00 76.31 229 GLU A CA 1
ATOM 1800 C C . GLU A 1 229 ? -27.785 -6.938 23.404 1.00 76.31 229 GLU A C 1
ATOM 1802 O O . GLU A 1 229 ? -28.864 -6.805 22.834 1.00 76.31 229 GLU A O 1
ATOM 1807 N N . GLN A 1 230 ? -27.619 -7.814 24.397 1.00 79.88 230 GLN A N 1
ATOM 1808 C CA . GLN A 1 230 ? -28.681 -8.685 24.896 1.00 79.88 230 GLN A CA 1
ATOM 1809 C C . GLN A 1 230 ? -29.798 -7.881 25.574 1.00 79.88 230 GLN A C 1
ATOM 1811 O O . GLN A 1 230 ? -30.971 -8.108 25.290 1.00 79.88 230 GLN A O 1
ATOM 1816 N N . ARG A 1 231 ? -29.460 -6.864 26.382 1.00 78.56 231 ARG A N 1
ATOM 1817 C CA . ARG A 1 231 ? -30.453 -5.923 26.929 1.00 78.56 231 ARG A CA 1
ATOM 1818 C C . ARG A 1 231 ? -31.199 -5.165 25.829 1.00 78.56 231 ARG A C 1
ATOM 1820 O O . ARG A 1 231 ? -32.402 -4.990 25.954 1.00 78.56 231 ARG A O 1
ATOM 1827 N N . ARG A 1 232 ? -30.532 -4.759 24.741 1.00 79.50 232 ARG A N 1
ATOM 1828 C CA . ARG A 1 232 ? -31.191 -4.104 23.592 1.00 79.50 232 ARG A CA 1
ATOM 1829 C C . ARG A 1 232 ? -32.188 -5.014 22.880 1.00 79.50 232 ARG A C 1
ATOM 1831 O O . ARG A 1 232 ? -33.257 -4.539 22.514 1.00 79.50 232 ARG A O 1
ATOM 1838 N N . ARG A 1 233 ? -31.869 -6.303 22.721 1.00 76.94 233 ARG A N 1
ATOM 1839 C CA . ARG A 1 233 ? -32.819 -7.290 22.176 1.00 76.94 233 ARG A CA 1
ATOM 1840 C C . ARG A 1 233 ? -34.019 -7.485 23.105 1.00 76.94 233 ARG A C 1
ATOM 1842 O O . ARG A 1 233 ? -35.146 -7.522 22.640 1.00 76.94 233 ARG A O 1
ATOM 1849 N N . ASN A 1 234 ? -33.798 -7.494 24.419 1.00 76.75 234 ASN A N 1
ATOM 1850 C CA . ASN A 1 234 ? -34.887 -7.630 25.390 1.00 76.75 234 ASN A CA 1
ATOM 1851 C C . ASN A 1 234 ? -35.780 -6.376 25.485 1.00 76.75 234 ASN A C 1
ATOM 1853 O O . ASN A 1 234 ? -36.932 -6.486 25.887 1.00 76.75 234 ASN A O 1
ATOM 1857 N N . LEU A 1 235 ? -35.282 -5.190 25.109 1.00 72.81 235 LEU A N 1
ATOM 1858 C CA . LEU A 1 235 ? -36.093 -3.964 25.045 1.00 72.81 235 LEU A CA 1
ATOM 1859 C C . LEU A 1 235 ? -37.113 -3.982 23.898 1.00 72.81 235 LEU A C 1
ATOM 1861 O O . LEU A 1 235 ? -38.130 -3.309 23.990 1.00 72.81 235 LEU A O 1
ATOM 1865 N N . THR A 1 236 ? -36.855 -4.739 22.828 1.00 64.00 236 THR A N 1
ATOM 1866 C CA . THR A 1 236 ? -37.790 -4.886 21.697 1.00 64.00 236 THR A CA 1
ATOM 1867 C C . THR A 1 236 ? -38.840 -5.969 21.938 1.00 64.00 236 THR A C 1
ATOM 1869 O O . THR A 1 236 ? -39.868 -5.972 21.271 1.00 64.00 236 THR A O 1
ATOM 1872 N N . ASP A 1 237 ? -38.606 -6.839 22.922 1.00 57.97 237 ASP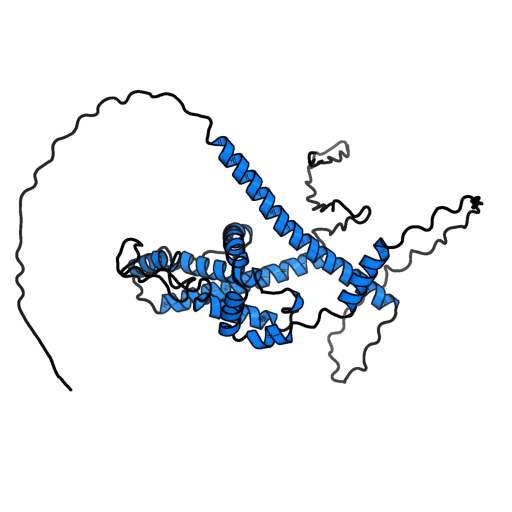 A N 1
ATOM 1873 C CA . ASP A 1 237 ? -39.501 -7.934 23.304 1.00 57.97 237 ASP A CA 1
ATOM 1874 C C . ASP A 1 237 ? -40.430 -7.575 24.476 1.00 57.97 237 ASP A C 1
ATOM 1876 O O . ASP A 1 237 ? -41.183 -8.417 24.970 1.00 57.97 237 ASP A O 1
ATOM 1880 N N . GLN A 1 238 ? -40.435 -6.308 24.913 1.00 51.72 238 GLN A N 1
ATOM 1881 C CA . GLN A 1 238 ? -41.547 -5.795 25.706 1.00 51.72 238 GLN A CA 1
ATOM 1882 C C . GLN A 1 238 ? -42.768 -5.682 24.792 1.00 51.72 238 GLN A C 1
ATOM 1884 O O . GLN A 1 238 ? -43.096 -4.609 24.287 1.00 51.72 238 GLN A O 1
ATOM 1889 N N . ARG A 1 239 ? -43.455 -6.816 24.586 1.00 50.94 239 ARG A N 1
ATOM 1890 C CA . ARG A 1 239 ? -44.888 -6.816 24.295 1.00 50.94 239 ARG A CA 1
ATOM 1891 C C . ARG A 1 239 ? -45.505 -5.866 25.306 1.00 50.94 239 ARG A C 1
ATOM 1893 O O . ARG A 1 239 ? -45.490 -6.147 26.504 1.00 50.94 239 ARG A O 1
ATOM 1900 N N . SER A 1 240 ? -45.943 -4.711 24.816 1.00 52.50 240 SER A N 1
ATOM 1901 C CA . SER A 1 240 ? -46.713 -3.771 25.609 1.00 52.50 240 SER A CA 1
ATOM 1902 C C . SER A 1 240 ? -47.820 -4.591 26.269 1.00 52.50 240 SER A C 1
ATOM 1904 O O . SER A 1 240 ? -48.516 -5.297 25.534 1.00 52.50 240 SER A O 1
ATOM 1906 N N . PRO A 1 241 ? -47.940 -4.607 27.610 1.00 59.09 241 PRO A N 1
ATOM 1907 C CA . PRO A 1 241 ? -49.085 -5.248 28.235 1.00 59.09 241 PRO A CA 1
ATOM 1908 C C . PRO A 1 241 ? -50.331 -4.673 27.567 1.00 59.09 241 PRO A C 1
ATOM 1910 O O . PRO A 1 241 ? -50.392 -3.458 27.339 1.00 59.09 241 PRO A O 1
ATOM 1913 N N . ASP A 1 242 ? -51.245 -5.559 27.166 1.00 59.69 242 ASP A N 1
ATOM 1914 C CA . ASP A 1 242 ? -52.480 -5.167 26.500 1.00 59.69 242 ASP A CA 1
ATOM 1915 C C . ASP A 1 242 ? -53.112 -4.005 27.277 1.00 59.69 242 ASP A C 1
ATOM 1917 O O . ASP A 1 242 ? -53.114 -4.035 28.516 1.00 59.69 242 ASP A O 1
ATOM 1921 N N . PRO A 1 243 ? -53.576 -2.948 26.588 1.00 54.22 243 PRO A N 1
ATOM 1922 C CA . PRO A 1 243 ? -54.132 -1.783 27.251 1.00 54.22 243 PRO A CA 1
ATOM 1923 C C . PRO A 1 243 ? -55.282 -2.237 28.146 1.00 54.22 243 PRO A C 1
ATOM 1925 O O . PRO A 1 243 ? -56.320 -2.691 27.671 1.00 54.22 243 PRO A O 1
ATOM 1928 N N . ASN A 1 244 ? -55.064 -2.138 29.456 1.00 56.94 244 ASN A N 1
ATOM 1929 C CA . ASN A 1 244 ? -56.091 -2.373 30.451 1.00 56.94 244 ASN A CA 1
ATOM 1930 C C . ASN A 1 244 ? -57.188 -1.310 30.240 1.00 56.94 244 ASN A C 1
ATOM 1932 O O . ASN A 1 244 ? -56.870 -0.120 30.339 1.00 56.94 244 ASN A O 1
ATOM 1936 N N . PRO A 1 245 ? -58.439 -1.686 29.921 1.00 61.03 245 PRO A N 1
ATOM 1937 C CA . PRO A 1 245 ? -59.478 -0.728 29.541 1.00 61.03 245 PRO A CA 1
ATOM 1938 C C . PRO A 1 245 ? -59.939 0.221 30.666 1.00 61.03 245 PRO A C 1
ATOM 1940 O O . PRO A 1 245 ? -60.705 1.138 30.385 1.00 61.03 245 PRO A O 1
ATOM 1943 N N . ASP A 1 246 ? -59.447 0.077 31.902 1.00 53.88 246 ASP A N 1
ATOM 1944 C CA . ASP A 1 246 ? -60.016 0.761 33.076 1.00 53.88 246 ASP A CA 1
ATOM 1945 C C . ASP A 1 246 ? -59.193 1.931 33.661 1.00 53.88 246 ASP A C 1
ATOM 1947 O O . ASP A 1 246 ? -59.534 2.456 34.723 1.00 53.88 246 ASP A O 1
ATOM 1951 N N . PHE A 1 247 ? -58.131 2.409 33.003 1.00 46.28 247 PHE A N 1
ATOM 1952 C CA . PHE A 1 247 ? -57.358 3.551 33.524 1.00 46.28 247 PHE A CA 1
ATOM 1953 C C . PHE A 1 247 ? -57.865 4.909 33.010 1.00 46.28 247 PHE A C 1
ATOM 1955 O O . PHE A 1 247 ? -57.429 5.418 31.977 1.00 46.28 247 PHE A O 1
ATOM 1962 N N . GLN A 1 248 ? -58.757 5.538 33.783 1.00 46.69 248 GLN A N 1
ATOM 1963 C CA . GLN A 1 248 ? -59.069 6.964 33.652 1.00 46.69 248 GLN A CA 1
ATOM 1964 C C . GLN A 1 248 ? -57.879 7.812 34.129 1.00 46.69 248 GLN A C 1
ATOM 1966 O O . GLN A 1 248 ? -57.471 7.760 35.289 1.00 46.69 248 GLN A O 1
ATOM 1971 N N . ILE A 1 249 ? -57.320 8.609 33.218 1.00 44.38 249 ILE A N 1
ATOM 1972 C CA . ILE A 1 249 ? -56.229 9.544 33.499 1.00 44.38 249 ILE A CA 1
ATOM 1973 C C . ILE A 1 249 ? -56.795 10.759 34.244 1.00 44.38 249 ILE A C 1
ATOM 1975 O O . ILE A 1 249 ? -57.476 11.597 33.657 1.00 44.38 249 ILE A O 1
ATOM 1979 N N . VAL A 1 250 ? -56.463 10.885 35.529 1.00 45.38 250 VAL A N 1
ATOM 1980 C CA . VAL A 1 250 ? -56.590 12.139 36.281 1.00 45.38 250 VAL A CA 1
ATOM 1981 C C . VAL A 1 250 ? -55.328 12.965 36.025 1.00 45.38 250 VAL A C 1
ATOM 1983 O O . VAL A 1 250 ? -54.243 12.619 36.489 1.00 45.38 250 VAL A O 1
ATOM 1986 N N . GLN A 1 251 ? -55.459 14.055 35.265 1.00 39.91 251 GLN A N 1
ATOM 1987 C CA . GLN A 1 251 ? -54.408 15.065 35.139 1.00 39.91 251 GLN A CA 1
ATOM 1988 C C . GLN A 1 251 ? -54.313 15.867 36.442 1.00 39.91 251 GLN A C 1
ATOM 1990 O O . GLN A 1 251 ? -55.209 16.645 36.762 1.00 39.91 251 GLN A O 1
ATOM 1995 N N . GLN A 1 252 ? -53.211 15.720 37.175 1.00 40.09 252 GLN A N 1
ATOM 1996 C CA . GLN A 1 252 ? -52.782 16.711 38.160 1.00 40.09 252 GLN A CA 1
ATOM 1997 C C . GLN A 1 252 ? -51.412 17.243 37.752 1.00 40.09 252 GLN A C 1
ATOM 1999 O O . GLN A 1 252 ? -50.453 16.489 37.590 1.00 40.09 252 GLN A O 1
ATOM 2004 N N . GLY A 1 253 ? -51.360 18.556 37.527 1.00 45.19 253 GLY A N 1
ATOM 2005 C CA . GLY A 1 253 ? -50.149 19.285 37.186 1.00 45.19 253 GLY A CA 1
ATOM 2006 C C . GLY A 1 253 ? -49.182 19.327 38.364 1.00 45.19 253 GLY A C 1
ATOM 2007 O O . GLY A 1 253 ? -49.549 19.733 39.465 1.00 45.19 253 GLY A O 1
ATOM 2008 N N . LEU A 1 254 ? -47.937 18.937 38.106 1.00 39.38 254 LEU A N 1
ATOM 2009 C CA . LEU A 1 254 ? -46.801 19.158 38.994 1.00 39.38 254 LEU A CA 1
ATOM 2010 C C . LEU A 1 254 ? -45.868 20.201 38.357 1.00 39.38 254 LEU A C 1
ATOM 2012 O O . LEU A 1 254 ? -45.626 20.135 37.148 1.00 39.38 254 LEU A O 1
ATOM 2016 N N . PRO A 1 255 ? -45.356 21.168 39.138 1.00 41.38 255 PRO A N 1
ATOM 2017 C CA . PRO A 1 255 ? -44.497 22.226 38.630 1.00 41.38 255 PRO A CA 1
ATOM 2018 C C . PRO A 1 255 ? -43.075 21.723 38.359 1.00 41.38 255 PRO A C 1
ATOM 2020 O O . PRO A 1 255 ? -42.538 20.864 39.059 1.00 41.38 255 PRO A O 1
ATOM 2023 N N . ILE A 1 256 ? -42.467 22.307 37.330 1.00 40.22 256 ILE A N 1
ATOM 2024 C CA . ILE A 1 256 ? -41.081 22.097 36.908 1.00 40.22 256 ILE A CA 1
ATOM 2025 C C . ILE A 1 256 ? -40.161 22.868 37.872 1.00 40.22 256 ILE A C 1
ATOM 2027 O O . ILE A 1 256 ? -40.356 24.076 38.017 1.00 40.22 256 ILE A O 1
ATOM 2031 N N . PRO A 1 257 ? -39.162 22.241 38.522 1.00 39.12 257 PRO A N 1
ATOM 2032 C CA . PRO A 1 257 ? -38.185 22.982 39.307 1.00 39.12 257 PRO A CA 1
ATOM 2033 C C . PRO A 1 257 ? -37.143 23.656 38.404 1.00 39.12 257 PRO A C 1
ATOM 2035 O O . PRO A 1 257 ? -36.513 23.045 37.541 1.00 39.12 257 PRO A O 1
ATOM 2038 N N . GLU A 1 258 ? -36.980 24.947 38.653 1.00 45.91 258 GLU A N 1
ATOM 2039 C CA . GLU A 1 258 ? -36.069 25.881 38.011 1.00 45.91 258 GLU A CA 1
ATOM 2040 C C . GLU A 1 258 ? -34.697 25.822 38.710 1.00 45.91 258 GLU A C 1
ATOM 2042 O O . GLU A 1 258 ? -34.461 26.490 39.712 1.00 45.91 258 GLU A O 1
ATOM 2047 N N . SER A 1 259 ? -33.777 24.978 38.232 1.00 48.38 259 SER A N 1
ATOM 2048 C CA . SER A 1 259 ? -32.379 25.008 38.696 1.00 48.38 259 SER A CA 1
ATOM 2049 C C . SER A 1 259 ? -31.397 24.442 37.666 1.00 48.38 259 SER A C 1
ATOM 2051 O O . SER A 1 259 ? -30.860 23.346 37.793 1.00 48.38 259 SER A O 1
ATOM 2053 N N . ALA A 1 260 ? -31.108 25.234 36.631 1.00 37.44 260 ALA A N 1
ATOM 2054 C CA . ALA A 1 260 ? -30.004 24.965 35.709 1.00 37.44 260 ALA A CA 1
ATOM 2055 C C . ALA A 1 260 ? -29.351 26.268 35.210 1.00 37.44 260 ALA A C 1
ATOM 2057 O O . ALA A 1 260 ? -29.469 26.613 34.039 1.00 37.44 260 ALA A O 1
ATOM 2058 N N . GLN A 1 261 ? -28.656 27.003 36.091 1.00 40.78 261 GLN A N 1
ATOM 2059 C CA . GLN A 1 261 ? -27.827 28.158 35.686 1.00 40.78 261 GLN A CA 1
ATOM 2060 C C . GLN A 1 261 ? -26.453 28.274 36.381 1.00 40.78 261 GLN A C 1
ATOM 2062 O O . GLN A 1 261 ? -25.817 29.321 36.313 1.00 40.78 261 GLN A O 1
ATOM 2067 N N . THR A 1 262 ? -25.896 27.219 36.986 1.00 44.44 262 THR A N 1
ATOM 2068 C CA . THR A 1 262 ? -24.598 27.349 37.691 1.00 44.44 262 THR A CA 1
ATOM 2069 C C . THR A 1 262 ? -23.611 26.231 37.358 1.00 44.44 262 THR A C 1
ATOM 2071 O O . THR A 1 262 ? -23.327 25.394 38.202 1.00 44.44 262 THR A O 1
ATOM 2074 N N . VAL A 1 263 ? -23.066 26.197 36.130 1.00 38.97 263 VAL A N 1
ATOM 2075 C CA . VAL A 1 263 ? -21.930 25.294 35.789 1.00 38.97 263 VAL A CA 1
ATOM 2076 C C . VAL A 1 263 ? -20.869 25.926 34.851 1.00 38.97 263 VAL A C 1
ATOM 2078 O O . VAL A 1 263 ? -19.904 25.275 34.472 1.00 38.97 263 VAL A O 1
ATOM 2081 N N . MET A 1 264 ? -20.945 27.217 34.501 1.00 33.34 264 MET A N 1
ATOM 2082 C CA . MET A 1 264 ? -20.022 27.833 33.514 1.00 33.34 264 MET A CA 1
ATOM 2083 C C . MET A 1 264 ? -18.773 28.545 34.090 1.00 33.34 264 MET A C 1
ATOM 2085 O O . MET A 1 264 ? -18.082 29.225 33.341 1.00 33.34 264 MET A O 1
ATOM 2089 N N . GLN A 1 265 ? -18.424 28.402 35.378 1.00 37.75 265 GLN A N 1
ATOM 2090 C CA . GLN A 1 265 ? -17.299 29.157 35.987 1.00 37.75 265 GLN A CA 1
ATOM 2091 C C . GLN A 1 265 ? -16.035 28.352 36.359 1.00 37.75 265 GLN A C 1
ATOM 2093 O O . GLN A 1 265 ? -15.086 28.927 36.881 1.00 37.75 265 GLN A O 1
ATOM 2098 N N . PHE A 1 266 ? -15.948 27.051 36.066 1.00 36.62 266 PHE A N 1
ATOM 2099 C CA . PHE A 1 266 ? -14.858 26.209 36.602 1.00 36.62 266 PHE A CA 1
ATOM 2100 C C . PHE A 1 266 ? -13.589 26.045 35.734 1.00 36.62 266 PHE A C 1
ATOM 2102 O O . PHE A 1 266 ? -12.699 25.292 36.119 1.00 36.62 266 PHE A O 1
ATOM 2109 N N . TRP A 1 267 ? -13.454 26.724 34.587 1.00 35.44 267 TRP A N 1
ATOM 2110 C CA . TRP A 1 267 ? -12.433 26.372 33.575 1.00 35.44 267 TRP A CA 1
ATOM 2111 C C . TRP A 1 267 ? -11.408 27.470 33.229 1.00 35.44 267 TRP A C 1
ATOM 2113 O O . TRP A 1 267 ? -10.921 27.514 32.102 1.00 35.44 267 TRP A O 1
ATOM 2123 N N . SER A 1 268 ? -11.023 28.316 34.192 1.00 33.34 268 SER A N 1
ATOM 2124 C CA . SER A 1 268 ? -10.049 29.405 33.954 1.00 33.34 268 SER A CA 1
ATOM 2125 C C . SER A 1 268 ? -8.708 29.283 34.695 1.00 33.34 268 SER A C 1
ATOM 2127 O O . SER A 1 268 ? -7.929 30.232 34.668 1.00 33.34 268 SER A O 1
ATOM 2129 N N . ASN A 1 269 ? -8.384 28.150 35.331 1.00 33.50 269 ASN A N 1
ATOM 2130 C CA . ASN A 1 269 ? -7.119 28.032 36.070 1.00 33.50 269 ASN A CA 1
ATOM 2131 C C . ASN A 1 269 ? -5.985 27.409 35.227 1.00 33.50 269 ASN A C 1
ATOM 2133 O O . ASN A 1 269 ? -6.182 26.344 34.635 1.00 33.50 269 ASN A O 1
ATOM 2137 N N . PRO A 1 270 ? -4.787 28.028 35.182 1.00 37.62 270 PRO A N 1
ATOM 2138 C CA . PRO A 1 270 ? -3.624 27.481 34.488 1.00 37.62 270 PRO A CA 1
ATOM 2139 C C . PRO A 1 270 ? -3.081 26.224 35.185 1.00 37.62 270 PRO A C 1
ATOM 2141 O O . PRO A 1 270 ? -3.026 26.136 36.410 1.00 37.62 270 PRO A O 1
ATOM 2144 N N . ILE A 1 271 ? -2.667 25.245 34.377 1.00 39.81 271 ILE A N 1
ATOM 2145 C CA . ILE A 1 271 ? -2.121 23.954 34.818 1.00 39.81 271 ILE A CA 1
ATOM 2146 C C . ILE A 1 271 ? -0.672 24.153 35.306 1.00 39.81 271 ILE A C 1
ATOM 2148 O O . ILE A 1 271 ? 0.153 24.626 34.518 1.00 39.81 271 ILE A O 1
ATOM 2152 N N . PRO A 1 272 ? -0.311 23.767 36.545 1.00 35.56 272 PRO A N 1
ATOM 2153 C CA . PRO A 1 272 ? 1.076 23.806 37.002 1.00 35.56 272 PRO A CA 1
ATOM 2154 C C . PRO A 1 272 ? 1.922 22.732 36.301 1.00 35.56 272 PRO A C 1
ATOM 2156 O O . PRO A 1 272 ? 1.587 21.547 36.332 1.00 35.56 272 PRO A O 1
ATOM 2159 N N . LEU A 1 273 ? 3.045 23.136 35.697 1.00 40.03 273 LEU A N 1
ATOM 2160 C CA . LEU A 1 273 ? 4.093 22.228 35.222 1.00 40.03 273 LEU A CA 1
ATOM 2161 C C . LEU A 1 273 ? 4.979 21.784 36.398 1.00 40.03 273 LEU A C 1
ATOM 2163 O O . LEU A 1 273 ? 6.073 22.305 36.599 1.00 40.03 273 LEU A O 1
ATOM 2167 N N . SER A 1 274 ? 4.537 20.795 37.165 1.00 46.19 274 SER A N 1
ATOM 2168 C CA . SER A 1 274 ? 5.453 19.969 37.957 1.00 46.19 274 SER A CA 1
ATOM 2169 C C . SER A 1 274 ? 4.878 18.563 38.134 1.00 46.19 274 SER A C 1
ATOM 2171 O O . SER A 1 274 ? 3.743 18.379 38.564 1.00 46.19 274 SER A O 1
ATOM 2173 N N . LEU A 1 275 ? 5.657 17.554 37.732 1.00 38.50 275 LEU A N 1
ATOM 2174 C CA . LEU A 1 275 ? 5.325 16.134 37.873 1.00 38.50 275 LEU A CA 1
ATOM 2175 C C . LEU A 1 275 ? 5.776 15.647 39.260 1.00 38.50 275 LEU A C 1
ATOM 2177 O O . LEU A 1 275 ? 6.975 15.700 39.536 1.00 38.50 275 LEU A O 1
ATOM 2181 N N . PRO A 1 276 ? 4.874 15.155 40.128 1.00 43.72 276 PRO A N 1
ATOM 2182 C CA . PRO A 1 276 ? 5.277 14.514 41.372 1.00 43.72 276 PRO A CA 1
ATOM 2183 C C . PRO A 1 276 ? 5.693 13.053 41.130 1.00 43.72 276 PRO A C 1
ATOM 2185 O O . PRO A 1 276 ? 5.022 12.308 40.417 1.00 43.72 276 PRO A O 1
ATOM 2188 N N . THR A 1 277 ? 6.798 12.643 41.757 1.00 52.81 277 THR A N 1
ATOM 2189 C CA . THR A 1 277 ? 7.445 11.320 41.622 1.00 52.81 277 THR A CA 1
ATOM 2190 C C . THR A 1 277 ? 6.925 10.269 42.616 1.00 52.81 277 THR A C 1
ATOM 2192 O O . THR A 1 277 ? 7.558 9.236 42.819 1.00 52.81 277 THR A O 1
ATOM 2195 N N . THR A 1 278 ? 5.789 10.501 43.272 1.00 61.41 278 THR A N 1
ATOM 2196 C CA . THR A 1 278 ? 5.210 9.558 44.241 1.00 61.41 278 THR A CA 1
ATOM 2197 C C . THR A 1 278 ? 4.100 8.708 43.612 1.00 61.41 278 THR A C 1
ATOM 2199 O O . THR A 1 278 ? 3.299 9.239 42.840 1.00 61.41 278 THR A O 1
ATOM 2202 N N . PRO A 1 279 ? 4.003 7.401 43.939 1.00 50.75 279 PRO A N 1
ATOM 2203 C CA . PRO A 1 279 ? 2.905 6.550 43.486 1.00 50.75 279 PRO A CA 1
ATOM 2204 C C . PRO A 1 279 ? 1.577 7.126 43.986 1.00 50.75 279 PRO A C 1
ATOM 2206 O O . PRO A 1 279 ? 1.296 7.103 45.184 1.00 50.75 279 PRO A O 1
ATOM 2209 N N . GLN A 1 280 ? 0.778 7.698 43.085 1.00 54.25 280 GLN A N 1
ATOM 2210 C CA . GLN A 1 280 ? -0.528 8.229 43.458 1.00 54.25 280 GLN A CA 1
ATOM 2211 C C . GLN A 1 280 ? -1.498 7.078 43.725 1.00 54.25 280 GLN A C 1
ATOM 2213 O O . GLN A 1 280 ? -1.591 6.127 42.945 1.00 54.25 280 GLN A O 1
ATOM 2218 N N . ALA A 1 281 ? -2.222 7.181 44.842 1.00 61.53 281 ALA A N 1
ATOM 2219 C CA . ALA A 1 281 ? -3.355 6.322 45.146 1.00 61.53 281 ALA A CA 1
ATOM 2220 C C . ALA A 1 281 ? -4.363 6.342 43.977 1.00 61.53 281 ALA A C 1
ATOM 2222 O O . ALA A 1 281 ? -4.485 7.368 43.299 1.00 61.53 281 ALA A O 1
ATOM 2223 N N . PRO A 1 282 ? -5.079 5.232 43.715 1.00 61.91 282 PRO A N 1
ATOM 2224 C CA . PRO A 1 282 ? -6.031 5.153 42.613 1.00 61.91 282 PRO A CA 1
ATOM 2225 C C . PRO A 1 282 ? -7.046 6.298 42.694 1.00 61.91 282 PRO A C 1
ATOM 2227 O O . PRO A 1 282 ? -7.778 6.436 43.674 1.00 61.91 282 PRO A O 1
ATOM 2230 N N . VAL A 1 283 ? -7.071 7.125 41.647 1.00 77.31 283 VAL A N 1
ATOM 2231 C CA . VAL A 1 283 ? -8.012 8.238 41.516 1.00 77.31 283 VAL A CA 1
ATOM 2232 C C . VAL A 1 283 ? -9.413 7.650 41.367 1.00 77.31 283 VAL A C 1
ATOM 2234 O O . VAL A 1 283 ? -9.711 6.976 40.380 1.00 77.31 283 VAL A O 1
ATOM 2237 N N . SER A 1 284 ? -10.266 7.879 42.365 1.00 77.06 284 SER A N 1
ATOM 2238 C CA . SER A 1 284 ? -11.688 7.554 42.275 1.00 77.06 284 SER A CA 1
ATOM 2239 C C . SER A 1 284 ? -12.429 8.713 41.608 1.00 77.06 284 SER A C 1
ATOM 2241 O O . SER A 1 284 ? -12.182 9.879 41.909 1.00 77.06 284 SER A O 1
ATOM 2243 N N . PHE A 1 285 ? -13.310 8.393 40.661 1.00 86.75 285 PHE A N 1
ATOM 2244 C CA . PHE A 1 285 ? -14.177 9.374 40.014 1.00 86.75 285 PHE A CA 1
ATOM 2245 C C . PHE A 1 285 ? -15.505 9.435 40.761 1.00 86.75 285 PHE A C 1
ATOM 2247 O O . PHE A 1 285 ? -16.091 8.394 41.066 1.00 86.75 285 PHE A O 1
ATOM 2254 N N . ILE A 1 286 ? -15.998 10.646 41.016 1.00 90.06 286 ILE A N 1
ATOM 2255 C CA . ILE A 1 286 ? -17.352 10.832 41.550 1.00 90.06 286 ILE A CA 1
ATOM 2256 C C . ILE A 1 286 ? -18.404 10.529 40.462 1.00 90.06 286 ILE A C 1
ATOM 2258 O O . ILE A 1 286 ? -18.095 10.662 39.269 1.00 90.06 286 ILE A O 1
ATOM 2262 N N . PRO A 1 287 ? -19.636 10.120 40.825 1.00 87.56 287 PRO A N 1
ATOM 2263 C CA . PRO A 1 287 ? -20.676 9.719 39.869 1.00 87.56 287 PRO A CA 1
ATOM 2264 C C . PRO A 1 287 ? -20.927 10.727 38.737 1.00 87.56 287 PRO A C 1
ATOM 2266 O O . PRO A 1 287 ? -21.115 10.337 37.582 1.00 87.56 287 PRO A O 1
ATOM 2269 N N . GLU A 1 288 ? -20.846 12.024 39.026 1.00 83.69 288 GLU A N 1
ATOM 2270 C CA . GLU A 1 288 ? -21.017 13.097 38.045 1.00 83.69 288 GLU A CA 1
ATOM 2271 C C . GLU A 1 288 ? -19.920 13.069 36.971 1.00 83.69 288 GLU A C 1
ATOM 2273 O O . GLU A 1 288 ? -20.208 13.172 35.777 1.00 83.69 288 GLU A O 1
ATOM 2278 N N . GLN A 1 289 ? -18.659 12.861 37.366 1.00 79.69 289 GLN A N 1
ATOM 2279 C CA . GLN A 1 289 ? -17.536 12.748 36.429 1.00 79.69 289 GLN A CA 1
ATOM 2280 C C . GLN A 1 289 ? -17.668 11.504 35.548 1.00 79.69 289 GLN A C 1
ATOM 2282 O O . GLN A 1 289 ? -17.361 11.562 34.356 1.00 79.69 289 GLN A O 1
ATOM 2287 N N . ILE A 1 290 ? -18.174 10.400 36.108 1.00 81.06 290 ILE A N 1
ATOM 2288 C CA . ILE A 1 290 ? -18.451 9.170 35.358 1.00 81.06 290 ILE A CA 1
ATOM 2289 C C . ILE A 1 290 ? -19.519 9.428 34.288 1.00 81.06 290 ILE A C 1
ATOM 2291 O O . ILE A 1 290 ? -19.330 9.027 33.138 1.00 81.06 290 ILE A O 1
ATOM 2295 N N . ASN A 1 291 ? -20.596 10.146 34.617 1.00 73.19 291 ASN A N 1
ATOM 2296 C CA . ASN A 1 291 ? -21.652 10.491 33.658 1.00 73.19 291 ASN A CA 1
ATOM 2297 C C . ASN A 1 291 ? -21.147 11.389 32.517 1.00 73.19 291 ASN A C 1
ATOM 2299 O O . ASN A 1 291 ? -21.480 11.159 31.348 1.00 73.19 291 ASN A O 1
ATOM 2303 N N . VAL A 1 292 ? -20.290 12.369 32.821 1.00 78.88 292 VAL A N 1
ATOM 2304 C CA . VAL A 1 292 ? -19.645 13.206 31.794 1.00 78.88 292 VAL A CA 1
ATOM 2305 C C . VAL A 1 292 ? -18.776 12.352 30.863 1.00 78.88 292 VAL A C 1
ATOM 2307 O O . VAL A 1 292 ? -18.901 12.444 29.639 1.00 78.88 292 VAL A O 1
ATOM 2310 N N . LEU A 1 293 ? -17.949 11.463 31.421 1.00 74.62 293 LEU A N 1
ATOM 2311 C CA . LEU A 1 293 ? -17.089 10.560 30.648 1.00 74.62 293 LEU A CA 1
ATOM 2312 C C . LEU A 1 293 ? -17.898 9.595 29.772 1.00 74.62 293 LEU A C 1
ATOM 2314 O O . LEU A 1 293 ? -17.570 9.390 28.603 1.00 74.62 293 LEU A O 1
ATOM 2318 N N . GLN A 1 294 ? -18.987 9.033 30.299 1.00 74.00 294 GLN A N 1
ATOM 2319 C CA . GLN A 1 294 ? -19.881 8.161 29.537 1.00 74.00 294 GLN A CA 1
ATOM 2320 C C . GLN A 1 294 ? -20.518 8.901 28.358 1.00 74.00 294 GLN A C 1
ATOM 2322 O O . GLN A 1 294 ? -20.544 8.368 27.247 1.00 74.00 294 GLN A O 1
ATOM 2327 N N . THR A 1 295 ? -20.960 10.140 28.571 1.00 68.94 295 THR A N 1
ATOM 2328 C CA . THR A 1 295 ? -21.542 10.984 27.518 1.00 68.94 295 THR A CA 1
ATOM 2329 C C . THR A 1 295 ? -20.522 11.267 26.411 1.00 68.94 295 THR A C 1
ATOM 2331 O O . THR A 1 295 ? -20.820 11.092 25.227 1.00 68.94 295 THR A O 1
ATOM 2334 N N . GLN A 1 296 ? -19.281 11.597 26.778 1.00 71.00 296 GLN A N 1
ATOM 2335 C CA . GLN A 1 296 ? -18.185 11.801 25.823 1.00 71.00 296 GLN A CA 1
ATOM 2336 C C . GLN A 1 296 ? -17.848 10.527 25.033 1.00 71.00 296 GLN A C 1
ATOM 2338 O O . GLN A 1 296 ? -17.673 10.579 23.813 1.00 71.00 296 GLN A O 1
ATOM 2343 N N . ILE A 1 297 ? -17.806 9.367 25.697 1.00 72.38 297 ILE A N 1
ATOM 2344 C CA . ILE A 1 297 ? -17.574 8.070 25.043 1.00 72.38 297 ILE A CA 1
ATOM 2345 C C . ILE A 1 297 ? -18.698 7.752 24.048 1.00 72.38 297 ILE A C 1
ATOM 2347 O O . ILE A 1 297 ? -18.420 7.261 22.950 1.00 72.38 297 ILE A O 1
ATOM 2351 N N . GLN A 1 298 ? -19.959 8.026 24.397 1.00 69.62 298 GLN A N 1
ATOM 2352 C CA . GLN A 1 298 ? -21.091 7.815 23.488 1.00 69.62 298 GLN A CA 1
ATOM 2353 C C . GLN A 1 298 ? -21.016 8.741 22.271 1.00 69.62 298 GLN A C 1
ATOM 2355 O O . GLN A 1 298 ? -21.146 8.260 21.144 1.00 69.62 298 GLN A O 1
ATOM 2360 N N . ALA A 1 299 ? -20.714 10.027 22.472 1.00 60.94 299 ALA A N 1
ATOM 2361 C CA . ALA A 1 299 ? -20.516 10.975 21.376 1.00 60.94 299 ALA A CA 1
ATOM 2362 C C . ALA A 1 299 ? -19.388 10.522 20.432 1.00 60.94 299 ALA A C 1
ATOM 2364 O O . ALA A 1 299 ? -19.565 10.494 19.214 1.00 60.94 299 ALA A O 1
ATOM 2365 N N . PHE A 1 300 ? -18.257 10.064 20.979 1.00 66.56 300 PHE A N 1
ATOM 2366 C CA . PHE A 1 300 ? -17.139 9.558 20.180 1.00 66.56 300 PHE A CA 1
ATOM 2367 C C . PHE A 1 300 ? -17.509 8.307 19.369 1.00 66.56 300 PHE A C 1
ATOM 2369 O O . PHE A 1 300 ? -17.204 8.226 18.176 1.00 66.56 300 PHE A O 1
ATOM 2376 N N . LYS A 1 301 ? -18.221 7.347 19.976 1.00 64.75 301 LYS A N 1
ATOM 2377 C CA . LYS A 1 301 ? -18.735 6.162 19.263 1.00 64.75 301 LYS A CA 1
ATOM 2378 C C . LYS A 1 301 ? -19.683 6.551 18.130 1.00 64.75 301 LYS A C 1
ATOM 2380 O O . LYS A 1 301 ? -19.671 5.906 17.080 1.00 64.75 301 LYS A O 1
ATOM 2385 N N . LEU A 1 302 ? -20.489 7.592 18.328 1.00 60.22 302 LEU A N 1
ATOM 2386 C CA . LEU A 1 302 ? -21.434 8.071 17.325 1.00 60.22 302 LEU A CA 1
ATOM 2387 C C . LEU A 1 302 ? -20.710 8.725 16.141 1.00 60.22 302 LEU A C 1
ATOM 2389 O O . LEU A 1 302 ? -21.005 8.383 14.998 1.00 60.22 302 LEU A O 1
ATOM 2393 N N . VAL A 1 303 ? -19.684 9.542 16.403 1.00 60.94 303 VAL A N 1
ATOM 2394 C CA . VAL A 1 303 ? -18.797 10.104 15.366 1.00 60.94 303 VAL A CA 1
ATOM 2395 C C . VAL A 1 303 ? -18.083 8.998 14.586 1.00 60.94 303 VAL A C 1
ATOM 2397 O O . VAL A 1 303 ? -18.045 9.033 13.358 1.00 60.94 303 VAL A O 1
ATOM 2400 N N . GLN A 1 304 ? -17.571 7.968 15.266 1.00 63.41 304 GLN A N 1
ATOM 2401 C CA . GLN A 1 304 ? -16.946 6.829 14.587 1.00 63.41 304 GLN A CA 1
ATOM 2402 C C . GLN A 1 304 ? -17.921 6.080 13.671 1.00 63.41 304 GLN A C 1
ATOM 2404 O O . GLN A 1 304 ? -17.527 5.663 12.583 1.00 63.41 304 GLN A O 1
ATOM 2409 N N . ARG A 1 305 ? -19.186 5.900 14.077 1.00 62.72 305 ARG A N 1
ATOM 2410 C CA . ARG A 1 305 ? -20.211 5.291 13.210 1.00 62.72 305 ARG A CA 1
ATOM 2411 C C . ARG A 1 305 ? -20.562 6.195 12.038 1.00 62.72 305 ARG A C 1
ATOM 2413 O O . ARG A 1 305 ? -20.570 5.712 10.913 1.00 62.72 305 ARG A O 1
ATOM 2420 N N . ALA A 1 306 ? -20.802 7.480 12.289 1.00 53.22 306 ALA A N 1
ATOM 2421 C CA . ALA A 1 306 ? -21.074 8.474 11.256 1.00 53.22 306 ALA A CA 1
ATOM 2422 C C . ALA A 1 306 ? -19.976 8.483 10.184 1.00 53.22 306 ALA A C 1
ATOM 2424 O O . ALA A 1 306 ? -20.283 8.486 8.999 1.00 53.22 306 ALA A O 1
ATOM 2425 N N . TYR A 1 307 ? -18.708 8.371 10.586 1.00 57.12 307 TYR A N 1
ATOM 2426 C CA . TYR A 1 307 ? -17.589 8.283 9.651 1.00 57.12 307 TYR A CA 1
ATOM 2427 C C . TYR A 1 307 ? -17.621 7.006 8.797 1.00 57.12 307 TYR A C 1
ATOM 2429 O O . TYR A 1 307 ? -17.398 7.077 7.594 1.00 57.12 307 TYR A O 1
ATOM 2437 N N . ARG A 1 308 ? -17.949 5.842 9.383 1.00 57.66 308 ARG A N 1
ATOM 2438 C CA . ARG A 1 308 ? -18.112 4.585 8.619 1.00 57.66 308 ARG A CA 1
ATOM 2439 C C . ARG A 1 308 ? -19.247 4.679 7.596 1.00 57.66 308 ARG A C 1
ATOM 2441 O O . ARG A 1 308 ? -19.108 4.162 6.494 1.00 57.66 308 ARG A O 1
ATOM 2448 N N . TYR A 1 309 ? -20.346 5.340 7.956 1.00 51.22 309 TYR A N 1
ATOM 2449 C CA . TYR A 1 309 ? -21.483 5.540 7.058 1.00 51.22 309 TYR A CA 1
ATOM 2450 C C . TYR A 1 309 ? -21.201 6.583 5.978 1.00 51.22 309 TYR A C 1
ATOM 2452 O O . TYR A 1 309 ? -21.539 6.348 4.826 1.00 51.22 309 TYR A O 1
ATOM 2460 N N . ALA A 1 310 ? -20.536 7.691 6.310 1.00 49.66 310 ALA A N 1
ATOM 2461 C CA . ALA A 1 310 ? -20.107 8.679 5.325 1.00 49.66 310 ALA A CA 1
ATOM 2462 C C . ALA A 1 310 ? -19.134 8.061 4.309 1.00 49.66 310 ALA A C 1
ATOM 2464 O O . ALA A 1 310 ? -19.290 8.290 3.113 1.00 49.66 310 ALA A O 1
ATOM 2465 N N . ASP A 1 311 ? -18.201 7.214 4.762 1.00 48.94 311 ASP A N 1
ATOM 2466 C CA . ASP A 1 311 ? -17.315 6.442 3.880 1.00 48.94 311 ASP A CA 1
ATOM 2467 C C . ASP A 1 311 ? -18.107 5.496 2.959 1.00 48.94 311 ASP A C 1
ATOM 2469 O O . ASP A 1 311 ? -17.821 5.410 1.769 1.00 48.94 311 ASP A O 1
ATOM 2473 N N . GLN A 1 312 ? -19.161 4.841 3.462 1.00 48.44 312 GLN A N 1
ATOM 2474 C CA . GLN A 1 312 ? -20.057 4.021 2.636 1.00 48.44 312 GLN A CA 1
ATOM 2475 C C . GLN A 1 312 ? -20.898 4.850 1.651 1.00 48.44 312 GLN A C 1
ATOM 2477 O O . GLN A 1 312 ? -21.039 4.464 0.495 1.00 48.44 312 GLN A O 1
ATOM 2482 N N . GLN A 1 313 ? -21.443 5.994 2.061 1.00 48.38 313 GLN A N 1
ATOM 2483 C CA . GLN A 1 313 ? -22.312 6.827 1.223 1.00 48.38 313 GLN A CA 1
ATOM 2484 C C . GLN A 1 313 ? -21.526 7.563 0.122 1.00 48.38 313 GLN A C 1
ATOM 2486 O O . GLN A 1 313 ? -22.027 7.741 -0.993 1.00 48.38 313 GLN A O 1
ATOM 2491 N N . TYR A 1 314 ? -20.257 7.899 0.376 1.00 46.81 314 TYR A N 1
ATOM 2492 C CA . TYR A 1 314 ? -19.345 8.394 -0.660 1.00 46.81 314 TYR A CA 1
ATOM 2493 C C . TYR A 1 314 ? -19.083 7.340 -1.753 1.00 46.81 314 TYR A C 1
ATOM 2495 O O . TYR A 1 314 ? -18.949 7.699 -2.922 1.00 46.81 314 TYR A O 1
ATOM 2503 N N . ARG A 1 315 ? -19.098 6.038 -1.415 1.00 45.31 315 ARG A N 1
ATOM 2504 C CA . ARG A 1 315 ? -19.003 4.952 -2.411 1.00 45.31 315 ARG A CA 1
ATOM 2505 C C . ARG A 1 315 ? -20.232 4.891 -3.319 1.00 45.31 315 ARG A C 1
ATOM 2507 O O . ARG A 1 315 ? -20.075 4.738 -4.525 1.00 45.31 315 ARG A O 1
ATOM 2514 N N . TYR A 1 316 ? -21.436 5.064 -2.771 1.00 38.22 316 TYR A N 1
ATOM 2515 C CA . TYR A 1 316 ? -22.675 5.009 -3.560 1.00 38.22 316 TYR A CA 1
ATOM 2516 C C . TYR A 1 316 ? -22.874 6.229 -4.467 1.00 38.22 316 TYR A C 1
ATOM 2518 O O . TYR A 1 316 ? -23.250 6.068 -5.625 1.00 38.22 316 TYR A O 1
ATOM 2526 N N . SER A 1 317 ? -22.551 7.436 -3.995 1.00 39.44 317 SER A N 1
ATOM 2527 C CA . SER A 1 317 ? -22.716 8.657 -4.807 1.00 39.44 317 SER A CA 1
ATOM 2528 C C . SER A 1 317 ? -21.751 8.738 -5.999 1.00 39.44 317 SER A C 1
ATOM 2530 O O . SER A 1 317 ? -22.089 9.331 -7.024 1.00 39.44 317 SER A O 1
ATOM 2532 N N . ASN A 1 318 ? -20.572 8.111 -5.912 1.00 39.19 318 ASN A N 1
ATOM 2533 C CA . ASN A 1 318 ? -19.688 7.952 -7.069 1.00 39.19 318 ASN A CA 1
ATOM 2534 C C . ASN A 1 318 ? -20.184 6.865 -8.032 1.00 39.19 318 ASN A C 1
ATOM 2536 O O . ASN A 1 318 ? -20.039 7.047 -9.236 1.00 39.19 318 ASN A O 1
ATOM 2540 N N . LEU A 1 319 ? -20.819 5.794 -7.540 1.00 36.34 319 LEU A N 1
ATOM 2541 C CA . LEU A 1 319 ? -21.407 4.752 -8.389 1.00 36.34 319 LEU A CA 1
ATOM 2542 C C . LEU A 1 319 ? -22.598 5.285 -9.208 1.00 36.34 319 LEU A C 1
ATOM 2544 O O . LEU A 1 319 ? -22.677 5.021 -10.403 1.00 36.34 319 LEU A O 1
ATOM 2548 N N . GLU A 1 320 ? -23.479 6.093 -8.605 1.00 37.47 320 GLU A N 1
ATOM 2549 C CA . GLU A 1 320 ? -24.598 6.749 -9.309 1.00 37.47 320 GLU A CA 1
ATOM 2550 C C . GLU A 1 320 ? -24.120 7.746 -10.369 1.00 37.47 320 GLU A C 1
ATOM 2552 O O . GLU A 1 320 ? -24.664 7.782 -11.472 1.00 37.47 320 GLU A O 1
ATOM 2557 N N . LYS A 1 321 ? -23.067 8.524 -10.081 1.00 41.28 321 LYS A N 1
ATOM 2558 C CA . LYS A 1 321 ? -22.463 9.426 -11.076 1.00 41.28 321 LYS A CA 1
ATOM 2559 C C . LYS A 1 321 ? -21.843 8.659 -12.245 1.00 41.28 321 LYS A C 1
ATOM 2561 O O . LYS A 1 321 ? -21.966 9.116 -13.377 1.00 41.28 321 LYS A O 1
ATOM 2566 N N . LEU A 1 322 ? -21.237 7.499 -11.981 1.00 36.84 322 LEU A N 1
ATOM 2567 C CA . LEU A 1 322 ? -20.634 6.634 -13.001 1.00 36.84 322 LEU A CA 1
ATOM 2568 C C . LEU A 1 322 ? -21.699 5.918 -13.852 1.00 36.84 322 LEU A C 1
ATOM 2570 O O . LEU A 1 322 ? -21.557 5.827 -15.070 1.00 36.84 322 LEU A O 1
ATOM 2574 N N . LEU A 1 323 ? -22.811 5.487 -13.241 1.00 37.94 323 LEU A N 1
ATOM 2575 C CA . LEU A 1 323 ? -23.976 4.955 -13.959 1.00 37.94 323 LEU A CA 1
ATOM 2576 C C . LEU A 1 323 ? -24.665 6.033 -14.811 1.00 37.94 323 LEU A C 1
ATOM 2578 O O . LEU A 1 323 ? -25.026 5.770 -15.956 1.00 37.94 323 LEU A O 1
ATOM 2582 N N . HIS A 1 324 ? -24.807 7.260 -14.305 1.00 37.12 324 HIS A N 1
ATOM 2583 C CA . HIS A 1 324 ? -25.395 8.359 -15.075 1.00 37.12 324 HIS A CA 1
ATOM 2584 C C . HIS A 1 324 ? -24.487 8.887 -16.193 1.00 37.12 324 HIS A C 1
ATOM 2586 O O . HIS A 1 324 ? -25.009 9.326 -17.219 1.00 37.12 324 HIS A O 1
ATOM 2592 N N . SER A 1 325 ? -23.159 8.816 -16.052 1.00 39.28 325 SER A N 1
ATOM 2593 C CA . SER A 1 325 ? -22.246 9.133 -17.156 1.00 39.28 325 SER A CA 1
ATOM 2594 C C . SER A 1 325 ? -22.217 8.028 -18.215 1.00 39.28 325 SER A C 1
ATOM 2596 O O . SER A 1 325 ? -22.171 8.346 -19.397 1.00 39.28 325 SER A O 1
ATOM 2598 N 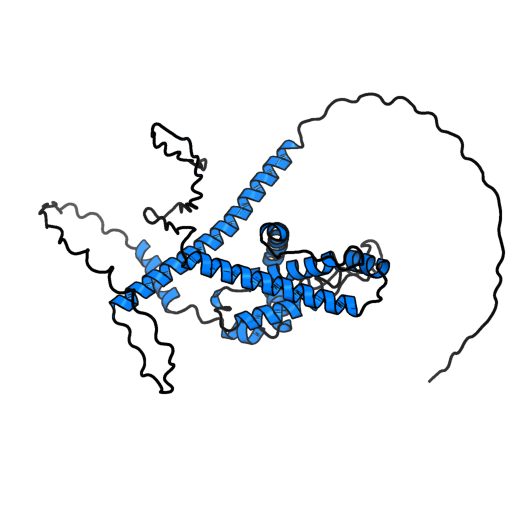N . ALA A 1 326 ? -22.320 6.752 -17.824 1.00 34.41 326 ALA A N 1
ATOM 2599 C CA . ALA A 1 326 ? -22.370 5.628 -18.765 1.00 34.41 326 ALA A CA 1
ATOM 2600 C C . ALA A 1 326 ? -23.657 5.612 -19.614 1.00 34.41 326 ALA A C 1
ATOM 2602 O O . ALA A 1 326 ? -23.610 5.309 -20.802 1.00 34.41 326 ALA A O 1
ATOM 2603 N N . ILE A 1 327 ? -24.798 6.018 -19.046 1.00 38.38 327 ILE A N 1
ATOM 2604 C CA . ILE A 1 327 ? -26.088 6.084 -19.762 1.00 38.38 327 ILE A CA 1
ATOM 2605 C C . ILE A 1 327 ? -26.140 7.251 -20.773 1.00 38.38 327 ILE A C 1
ATOM 2607 O O . ILE A 1 327 ? -26.942 7.232 -21.705 1.00 38.38 327 ILE A O 1
ATOM 2611 N N . LYS A 1 328 ? -25.265 8.257 -20.638 1.00 40.34 328 LYS A N 1
ATOM 2612 C CA . LYS A 1 328 ? -25.191 9.401 -21.562 1.00 40.34 328 LYS A CA 1
ATOM 2613 C C . LYS A 1 328 ? -24.344 9.153 -22.816 1.00 40.34 328 LYS A C 1
ATOM 2615 O O . LYS A 1 328 ? -24.375 9.989 -23.707 1.00 40.34 328 LYS A O 1
ATOM 2620 N N . VAL A 1 329 ? -23.620 8.034 -22.904 1.00 38.94 329 VAL A N 1
ATOM 2621 C CA . VAL A 1 329 ? -22.706 7.738 -24.029 1.00 38.94 329 VAL A CA 1
ATOM 2622 C C . VAL A 1 329 ? -23.373 6.907 -25.142 1.00 38.94 329 VAL A C 1
ATOM 2624 O O . VAL A 1 329 ? -22.804 6.743 -26.211 1.00 38.94 329 VAL A O 1
ATOM 2627 N N . THR A 1 330 ? -24.613 6.439 -24.966 1.00 39.34 330 THR A N 1
ATOM 2628 C CA . THR A 1 330 ? -25.323 5.616 -25.975 1.00 39.34 330 THR A CA 1
ATOM 2629 C C . THR A 1 330 ? -26.404 6.355 -26.770 1.00 39.34 330 THR A C 1
ATOM 2631 O O . THR A 1 330 ? -27.263 5.725 -27.381 1.00 39.34 330 THR A O 1
ATOM 2634 N N . LYS A 1 331 ? -26.400 7.687 -26.774 1.00 44.59 331 LYS A N 1
ATOM 2635 C CA . LYS A 1 331 ? -27.249 8.496 -27.656 1.00 44.59 331 LYS A CA 1
ATOM 2636 C C . LYS A 1 331 ? -26.440 9.685 -28.132 1.00 44.59 331 LYS A C 1
ATOM 2638 O O . LYS A 1 331 ? -26.411 10.679 -27.429 1.00 44.59 331 LYS A O 1
ATOM 2643 N N . ASP A 1 332 ? -25.736 9.502 -29.239 1.00 38.06 332 ASP A N 1
ATOM 2644 C CA . ASP A 1 332 ? -25.502 10.505 -30.282 1.00 38.06 332 ASP A CA 1
ATOM 2645 C C . ASP A 1 332 ? -24.631 9.832 -31.349 1.00 38.06 332 ASP A C 1
ATOM 2647 O O . ASP A 1 332 ? -23.405 9.837 -31.297 1.00 38.06 332 ASP A O 1
ATOM 2651 N N . GLU A 1 333 ? -25.302 9.176 -32.292 1.00 48.00 333 GLU A N 1
ATOM 2652 C CA . GLU A 1 333 ? -24.721 8.727 -33.553 1.00 48.00 333 GLU A CA 1
ATOM 2653 C C . GLU A 1 333 ? -25.097 9.784 -34.604 1.00 48.00 333 GLU A C 1
ATOM 2655 O O . GLU A 1 333 ? -26.272 9.876 -34.971 1.00 48.00 333 GLU A O 1
ATOM 2660 N N . PRO A 1 334 ? -24.166 10.644 -35.056 1.00 41.72 334 PRO A N 1
ATOM 2661 C CA . PRO A 1 334 ? -24.391 11.443 -36.242 1.00 41.72 334 PRO A CA 1
ATOM 2662 C C . PRO A 1 334 ? -23.827 10.749 -37.482 1.00 41.72 334 PRO A C 1
ATOM 2664 O O . PRO A 1 334 ? -22.780 10.103 -37.473 1.00 41.72 334 PRO A O 1
ATOM 2667 N N . ALA A 1 335 ? -24.603 10.917 -38.544 1.00 42.06 335 ALA A N 1
ATOM 2668 C CA . ALA A 1 335 ? -24.445 10.360 -39.867 1.00 42.06 335 ALA A CA 1
ATOM 2669 C C . ALA A 1 335 ? -23.074 10.623 -40.505 1.00 42.06 335 ALA A C 1
ATOM 2671 O O . ALA A 1 335 ? -22.428 11.645 -40.286 1.00 42.06 335 ALA A O 1
ATOM 2672 N N . ALA A 1 336 ? -22.700 9.668 -41.353 1.00 47.25 336 ALA A N 1
ATOM 2673 C CA . ALA A 1 336 ? -21.532 9.668 -42.209 1.00 47.25 336 ALA A CA 1
ATOM 2674 C C . ALA A 1 336 ? -21.424 10.936 -43.068 1.00 47.25 336 ALA A C 1
ATOM 2676 O O . ALA A 1 336 ? -22.353 11.282 -43.799 1.00 47.25 336 ALA A O 1
ATOM 2677 N N . GLU A 1 337 ? -20.243 11.552 -43.051 1.00 39.44 337 GLU A N 1
ATOM 2678 C CA . GLU A 1 337 ? -19.839 12.564 -44.018 1.00 39.44 337 GLU A CA 1
ATOM 2679 C C . GLU A 1 337 ? -18.547 12.110 -44.712 1.00 39.44 337 GLU A C 1
ATOM 2681 O O . GLU A 1 337 ? -17.623 11.559 -44.112 1.00 39.44 337 GLU A O 1
ATOM 2686 N N . SER A 1 338 ? -18.567 12.239 -46.032 1.00 46.06 338 SER A N 1
ATOM 2687 C CA . SER A 1 338 ? -17.657 11.658 -47.012 1.00 46.06 338 SER A CA 1
ATOM 2688 C C . SER A 1 338 ? -16.228 12.206 -46.950 1.00 46.06 338 SER A C 1
ATOM 2690 O O . SER A 1 338 ? -16.016 13.415 -46.984 1.00 46.06 338 SER A O 1
ATOM 2692 N N . ILE A 1 339 ? -15.255 11.295 -46.984 1.00 48.16 339 ILE A N 1
ATOM 2693 C CA . ILE A 1 339 ? -13.814 11.556 -47.107 1.00 48.16 339 ILE A CA 1
ATOM 2694 C C . ILE A 1 339 ? -13.465 11.915 -48.568 1.00 48.16 339 ILE A C 1
ATOM 2696 O O . ILE A 1 339 ? -13.775 11.119 -49.461 1.00 48.16 339 ILE A O 1
ATOM 2700 N N . PRO A 1 340 ? -12.774 13.036 -48.859 1.00 45.69 340 PRO A N 1
ATOM 2701 C CA . PRO A 1 340 ? -12.116 13.224 -50.144 1.00 45.69 340 PRO A CA 1
ATOM 2702 C C . PRO A 1 340 ? -10.764 12.493 -50.166 1.00 45.69 340 PRO A C 1
ATOM 2704 O O . PRO A 1 340 ? -9.969 12.580 -49.233 1.00 45.69 340 PRO A O 1
ATOM 2707 N N . LYS A 1 341 ? -10.525 11.757 -51.258 1.00 49.03 341 LYS A N 1
ATOM 2708 C CA . LYS A 1 341 ? -9.270 11.059 -51.568 1.00 49.03 341 LYS A CA 1
ATOM 2709 C C . LYS A 1 341 ? -8.092 12.036 -51.545 1.00 49.03 341 LYS A C 1
ATOM 2711 O O . LYS A 1 341 ? -8.099 13.009 -52.294 1.00 49.03 341 LYS A O 1
ATOM 2716 N N . GLN A 1 342 ? -7.084 11.732 -50.735 1.00 44.47 342 GLN A N 1
ATOM 2717 C CA . GLN A 1 342 ? -5.792 12.407 -50.747 1.00 44.47 342 GLN A CA 1
ATOM 2718 C C . GLN A 1 342 ? -4.771 11.494 -51.437 1.00 44.47 342 GLN A C 1
ATOM 2720 O O . GLN A 1 342 ? -4.668 10.315 -51.103 1.00 44.47 342 GLN A O 1
ATOM 2725 N N . GLU A 1 343 ? -4.100 12.045 -52.449 1.00 49.12 343 GLU A N 1
ATOM 2726 C CA . GLU A 1 343 ? -3.078 11.395 -53.270 1.00 49.12 343 GLU A CA 1
ATOM 2727 C C . GLU A 1 343 ? -1.864 10.952 -52.445 1.00 49.12 343 GLU A C 1
ATOM 2729 O O . GLU A 1 343 ? -1.380 11.658 -51.559 1.00 49.12 343 GLU A O 1
ATOM 2734 N N . GLU A 1 344 ? -1.388 9.761 -52.782 1.00 50.31 344 GLU A N 1
ATOM 2735 C CA . GLU A 1 344 ? -0.236 9.061 -52.230 1.00 50.31 344 GLU A CA 1
ATOM 2736 C C . GLU A 1 344 ? 1.046 9.547 -52.939 1.00 50.31 344 GLU A C 1
ATOM 2738 O O . GLU A 1 344 ? 1.121 9.442 -54.165 1.00 50.31 344 GLU A O 1
ATOM 2743 N N . PRO A 1 345 ? 2.057 10.096 -52.238 1.00 49.31 345 PRO A N 1
ATOM 2744 C CA . PRO A 1 345 ? 3.360 10.343 -52.844 1.00 49.31 345 PRO A CA 1
ATOM 2745 C C . PRO A 1 345 ? 4.246 9.088 -52.793 1.00 49.31 345 PRO A C 1
ATOM 2747 O O . PRO A 1 345 ? 4.347 8.409 -51.772 1.00 49.31 345 PRO A O 1
ATOM 2750 N N . GLU A 1 346 ? 4.898 8.818 -53.925 1.00 54.12 346 GLU A N 1
ATOM 2751 C CA . GLU A 1 346 ? 5.764 7.669 -54.202 1.00 54.12 346 GLU A CA 1
ATOM 2752 C C . GLU A 1 346 ? 6.914 7.473 -53.187 1.00 54.12 346 GLU A C 1
ATOM 2754 O O . GLU A 1 346 ? 7.479 8.446 -52.675 1.00 54.12 346 GLU A O 1
ATOM 2759 N N . PRO A 1 347 ? 7.343 6.220 -52.935 1.00 53.59 347 PRO A N 1
ATOM 2760 C CA . PRO A 1 347 ? 8.480 5.939 -52.069 1.00 53.59 347 PRO A CA 1
ATOM 2761 C C . PRO A 1 347 ? 9.816 6.257 -52.757 1.00 53.59 347 PRO A C 1
ATOM 2763 O O . PRO A 1 347 ? 10.196 5.650 -53.760 1.00 53.59 347 PRO A O 1
ATOM 2766 N N . ILE A 1 348 ? 10.583 7.163 -52.146 1.00 47.75 348 ILE A N 1
ATOM 2767 C CA . ILE A 1 348 ? 11.994 7.388 -52.468 1.00 47.75 348 ILE A CA 1
ATOM 2768 C C . ILE A 1 348 ? 12.801 6.163 -52.023 1.00 47.75 348 ILE A C 1
ATOM 2770 O O . ILE A 1 348 ? 12.955 5.874 -50.835 1.00 47.75 348 ILE A O 1
ATOM 2774 N N . VAL A 1 349 ? 13.331 5.453 -53.014 1.00 39.22 349 VAL A N 1
ATOM 2775 C CA . VAL A 1 349 ? 14.313 4.378 -52.877 1.00 39.22 349 VAL A CA 1
ATOM 2776 C C . VAL A 1 349 ? 15.677 4.997 -52.558 1.00 39.22 349 VAL A C 1
ATOM 2778 O O . VAL A 1 349 ? 16.289 5.617 -53.426 1.00 39.22 349 VAL A O 1
ATOM 2781 N N . THR A 1 350 ? 16.188 4.789 -51.340 1.00 39.75 350 THR A N 1
ATOM 2782 C CA . THR A 1 350 ? 17.598 5.060 -51.015 1.00 39.75 350 THR A CA 1
ATOM 2783 C C . THR A 1 350 ? 18.333 3.742 -50.813 1.00 39.75 350 THR A C 1
ATOM 2785 O O . THR A 1 350 ? 18.097 2.995 -49.866 1.00 39.75 350 THR A O 1
ATOM 2788 N N . VAL A 1 351 ? 19.222 3.468 -51.760 1.00 37.09 351 VAL A N 1
ATOM 2789 C CA . VAL A 1 351 ? 20.086 2.296 -51.879 1.00 37.09 351 VAL A CA 1
ATOM 2790 C C . VAL A 1 351 ? 21.486 2.654 -51.353 1.00 37.09 351 VAL A C 1
ATOM 2792 O O . VAL A 1 351 ? 22.043 3.674 -51.743 1.00 37.09 351 VAL A O 1
ATOM 2795 N N . LEU A 1 352 ? 22.033 1.751 -50.525 1.00 36.06 352 LEU A N 1
ATOM 2796 C CA . LEU A 1 352 ? 23.450 1.508 -50.181 1.00 36.06 352 LEU A CA 1
ATOM 2797 C C . LEU A 1 352 ? 24.226 2.541 -49.330 1.00 36.06 352 LEU A C 1
ATOM 2799 O O . LEU A 1 352 ? 24.584 3.621 -49.782 1.00 36.06 352 LEU A O 1
ATOM 2803 N N . ASN A 1 353 ? 24.707 2.105 -48.158 1.00 33.94 353 ASN A N 1
ATOM 2804 C CA . ASN A 1 353 ? 26.054 1.520 -48.100 1.00 33.94 353 ASN A CA 1
ATOM 2805 C C . ASN A 1 353 ? 26.341 0.799 -46.774 1.00 33.94 353 ASN A C 1
ATOM 2807 O O . ASN A 1 353 ? 26.238 1.345 -45.678 1.00 33.94 353 ASN A O 1
ATOM 2811 N N . SER A 1 354 ? 26.736 -0.454 -46.943 1.00 37.97 354 SER A N 1
ATOM 2812 C CA . SER A 1 354 ? 27.388 -1.352 -46.004 1.00 37.97 354 SER A CA 1
ATOM 2813 C C . SER A 1 354 ? 28.811 -0.888 -45.696 1.00 37.97 354 SER A C 1
ATOM 2815 O O . SER A 1 354 ? 29.598 -0.701 -46.622 1.00 37.97 354 SER A O 1
ATOM 2817 N N . THR A 1 355 ? 29.168 -0.820 -44.413 1.00 41.97 355 THR A N 1
ATOM 2818 C CA . THR A 1 355 ? 30.573 -0.812 -43.991 1.00 41.97 355 THR A CA 1
ATOM 2819 C C . THR A 1 355 ? 30.795 -1.916 -42.972 1.00 41.97 355 THR A C 1
ATOM 2821 O O . THR A 1 355 ? 30.224 -1.928 -41.882 1.00 41.97 355 THR A O 1
ATOM 2824 N N . GLU A 1 356 ? 31.630 -2.856 -43.391 1.00 40.28 356 GLU A N 1
ATOM 2825 C CA . GLU A 1 356 ? 32.192 -3.964 -42.641 1.00 40.28 356 GLU A CA 1
ATOM 2826 C C . GLU A 1 356 ? 32.836 -3.496 -41.330 1.00 40.28 356 GLU A C 1
ATOM 2828 O O . GLU A 1 356 ? 33.589 -2.522 -41.308 1.00 40.28 356 GLU A O 1
ATOM 2833 N N . ARG A 1 357 ? 32.643 -4.260 -40.251 1.00 39.00 357 ARG A N 1
ATOM 2834 C CA . ARG A 1 357 ? 33.674 -4.414 -39.218 1.00 39.00 357 ARG A CA 1
ATOM 2835 C C . ARG A 1 357 ? 33.664 -5.826 -38.657 1.00 39.00 357 ARG A C 1
ATOM 2837 O O . ARG A 1 357 ? 32.984 -6.160 -37.694 1.00 39.00 357 ARG A O 1
ATOM 2844 N N . THR A 1 358 ? 34.490 -6.633 -39.298 1.00 38.66 358 THR A N 1
ATOM 2845 C CA . THR A 1 358 ? 35.146 -7.821 -38.772 1.00 38.66 358 THR A CA 1
ATOM 2846 C C . THR A 1 358 ? 35.890 -7.461 -37.483 1.00 38.66 358 THR A C 1
ATOM 2848 O O . THR A 1 358 ? 36.780 -6.614 -37.513 1.00 38.66 358 THR A O 1
ATOM 2851 N N . PHE A 1 359 ? 35.585 -8.115 -36.361 1.00 46.16 359 PHE A N 1
ATOM 2852 C CA . PHE A 1 359 ? 36.569 -8.295 -35.292 1.00 46.16 359 PHE A CA 1
ATOM 2853 C C . PHE A 1 359 ? 36.433 -9.691 -34.685 1.00 46.16 359 PHE A C 1
ATOM 2855 O O . PHE A 1 359 ? 35.428 -10.060 -34.085 1.00 46.16 359 PHE A O 1
ATOM 2862 N N . LEU A 1 360 ? 37.482 -10.470 -34.926 1.00 44.12 360 LEU A N 1
ATOM 2863 C CA . LEU A 1 360 ? 37.760 -11.780 -34.366 1.00 44.12 360 LEU A CA 1
ATOM 2864 C C . LEU A 1 360 ? 38.152 -11.649 -32.888 1.00 44.12 360 LEU A C 1
ATOM 2866 O O . LEU A 1 360 ? 38.899 -10.741 -32.531 1.00 44.12 360 LEU A O 1
ATOM 2870 N N . GLY A 1 361 ? 37.813 -12.665 -32.091 1.00 34.44 361 GLY A N 1
ATOM 2871 C CA . GLY A 1 361 ? 38.830 -13.272 -31.229 1.00 34.44 361 GLY A CA 1
ATOM 2872 C C . GLY A 1 361 ? 38.491 -13.468 -29.752 1.00 34.44 361 GLY A C 1
ATOM 2873 O O . GLY A 1 361 ? 38.684 -12.563 -28.954 1.00 34.44 361 GLY A O 1
ATOM 2874 N N . GLY A 1 362 ? 38.207 -14.730 -29.401 1.00 34.31 362 GLY A N 1
ATOM 2875 C CA . GLY A 1 362 ? 38.620 -15.377 -28.143 1.00 34.31 362 GLY A CA 1
ATOM 2876 C C . GLY A 1 362 ? 37.790 -15.035 -26.899 1.00 34.31 362 GLY A C 1
ATOM 2877 O O . GLY A 1 362 ? 37.298 -13.936 -26.747 1.00 34.31 362 GLY A O 1
ATOM 2878 N N . ARG A 1 363 ? 37.608 -15.914 -25.916 1.00 42.53 363 ARG A N 1
ATOM 2879 C CA . ARG A 1 363 ? 38.250 -17.195 -25.612 1.00 42.53 363 ARG A CA 1
ATOM 2880 C C . ARG A 1 363 ? 37.302 -17.971 -24.696 1.00 42.53 363 ARG A C 1
ATOM 2882 O O . ARG A 1 363 ? 36.792 -17.425 -23.725 1.00 42.53 363 ARG A O 1
ATOM 2889 N N . HIS A 1 364 ? 37.153 -19.258 -24.983 1.00 42.38 364 HIS A N 1
ATOM 2890 C CA . HIS A 1 364 ? 36.723 -20.270 -24.028 1.00 42.38 364 HIS A CA 1
ATOM 2891 C C . HIS A 1 364 ? 37.655 -20.274 -22.807 1.00 42.38 364 HIS A C 1
ATOM 2893 O O . HIS A 1 364 ? 38.871 -20.380 -22.971 1.00 42.38 364 HIS A O 1
ATOM 2899 N N . GLN A 1 365 ? 37.090 -20.271 -21.601 1.00 50.59 365 GLN A N 1
ATOM 2900 C CA . GLN A 1 365 ? 37.660 -21.006 -20.473 1.00 50.59 365 GLN A CA 1
ATOM 2901 C C . GLN A 1 365 ? 36.542 -21.782 -19.784 1.00 50.59 365 GLN A C 1
ATOM 2903 O O . GLN A 1 365 ? 35.784 -21.268 -18.972 1.00 50.59 365 GLN A O 1
ATOM 2908 N N . SER A 1 366 ? 36.450 -23.048 -20.171 1.00 48.88 366 SER A N 1
ATOM 2909 C CA . SER A 1 366 ? 35.999 -24.135 -19.320 1.00 48.88 366 SER A CA 1
ATOM 2910 C C . SER A 1 366 ? 37.066 -24.393 -18.259 1.00 48.88 366 SER A C 1
ATOM 2912 O O . SER A 1 366 ? 38.216 -24.640 -18.624 1.00 48.88 366 SER A O 1
ATOM 2914 N N . LEU A 1 367 ? 36.694 -24.418 -16.985 1.00 47.62 367 LEU A N 1
ATOM 2915 C CA . LEU A 1 367 ? 37.388 -25.237 -16.000 1.00 47.62 367 LEU A CA 1
ATOM 2916 C C . LEU A 1 367 ? 36.366 -25.841 -15.040 1.00 47.62 367 LEU A C 1
ATOM 2918 O O . LEU A 1 367 ? 35.413 -25.206 -14.601 1.00 47.62 367 LEU A O 1
ATOM 2922 N N . SER A 1 368 ? 36.583 -27.128 -14.860 1.00 52.53 368 SER A N 1
ATOM 2923 C CA . SER A 1 368 ? 35.805 -28.166 -14.214 1.00 52.53 368 SER A CA 1
ATOM 2924 C C . SER A 1 368 ? 36.246 -28.403 -12.769 1.00 52.53 368 SER A C 1
ATOM 2926 O O . SER A 1 368 ? 37.414 -28.166 -12.458 1.00 52.53 368 SER A O 1
ATOM 2928 N N . LEU A 1 369 ? 35.331 -29.048 -12.029 1.00 51.59 369 LEU A N 1
ATOM 2929 C CA . LEU A 1 369 ? 35.413 -29.675 -10.697 1.00 51.59 369 LEU A CA 1
ATOM 2930 C C . LEU A 1 369 ? 35.286 -28.752 -9.483 1.00 51.59 369 LEU A C 1
ATOM 2932 O O . LEU A 1 369 ? 36.224 -27.982 -9.193 1.00 51.59 369 LEU A O 1
#

Sequence (369 aa):
MGIGCSVHWIYEGGPTGFSCTACFGCCLSWPYVSGHTLVVESNSPILKKAWSRLTEKRSYVGELTLKLAKAHFAKLPSDPEYIQRYCAWALPYGPALWRVPVSREHPDEDDPLYTPPQDIFESSFVIEALTAVLRSMQKSVLGDLGYPRSALALVVVGVERGFIAHDTGVFIDPGEFSHKKVGGLMSQYFDNINRLSVRRWESILRQCQMEKTFKESQHAPLKASTTMEQRRRNLTDQRSPDPNPDFQIVQQGLPIPESAQTVMQFWSNPIPLSLPTTPQAPVSFIPEQINVLQTQIQAFKLVQRAYRYADQQYRYSNLEKLLHSAIKVTKDEPAAESIPKQEEPEPIVTVLNSTERTFLGGRHQSLSL

Organism: Dendrothele bispora (strain CBS 962.96) (NCBI:txid1314807)

Radius of gyration: 32.51 Å; chains: 1; bounding box: 99×76×99 Å